Protein AF-V9L1T1-F1 (afdb_monomer_lite)

Organism: Callorhinchus milii (NCBI:txid7868)

Foldseek 3Di:
DDDDDDDDDDDDDDDDDDDDDDDDDDDDDDDDDDDDDDPDDDDDDDDDDDDDDDDDDDPDDPCPVPPLAVPLPLVNDDPFLCRLVLNVLLVCLLVLNDFDPVCPLVCNLCVLVVCCVVVVVLCQVQAQLDPPDDRSSNLLSVLRVLQSVLSVVSSPDDHSVVSNVSSVVQVVPVVSVSSPLSNLLVLLLVLLQVQLVCVVVVHDHDPLSCVQLVDPQRVDSSSCRPRPSSCRRNPHHADPSRSVSSCVSRVNDDDDDDDDDDDD

pLDDT: mean 74.03, std 27.17, range [26.03, 98.62]

InterPro domains:
  IPR023235 FAM105 [PF16218] (63-257)
  IPR023235 FAM105 [PR02055] (80-102)
  IPR023235 FAM105 [PR02055] (147-167)
  IPR023235 FAM105 [PR02055] (170-189)
  IPR023235 FAM105 [PR02055] (205-221)
  IPR023235 FAM105 [PR02055] (227-248)
  IPR023235 FAM105 [PTHR33662] (62-255)

Radius of gyration: 30.55 Å; chains: 1; bounding box: 117×57×88 Å

Secondary structure (DSSP, 8-state):
-------------------------------------------------------------STTS--TTTTTSTTTS--STTHHHHHHHHHHHHTTPPP-TTS-GGGGGGHHHHHHHTT-GGGGG---SS---S-HHHHHHHHHHHHHHHHHHHHT---HHHHHHHHHHHTT-HHHHHHHHHHHHHHHHHHHHHHHHHHHTT----HHHHHHHHSTTTSSHHHHIIIIITTBTTTB---HHHHHHHHHHHT-PPPS---PPPP-

Sequence (264 aa):
MSEGDQGDLRWRDTDNTKQHGSDEEDLYRSVDDIKQSQLMLSFAPKCDLILHNESKEETDKVEAVSTEWSILNSENMKKDNYFQLRKVTCEALIRGKSLPSWIVTEEMSQIPRRLSQEGYAWINQWCFEHKIGGNPVQKLQSCLETLEKKWLAICCIHSETERAEACGNLLKDETTEQRMYEAVKFLMLYKAIHLYNDMENGRKVPEFCKHLFARNTSFSPYHLMVNHLNWIGYSSGLEETEMELLRHTLETTISGYFVDCPDH

Structure (mmCIF, N/CA/C/O backbone):
data_AF-V9L1T1-F1
#
_entry.id   AF-V9L1T1-F1
#
loop_
_atom_site.group_PDB
_atom_site.id
_atom_site.type_symbol
_atom_site.label_atom_id
_atom_site.label_alt_id
_atom_site.label_comp_id
_atom_site.label_asym_id
_atom_site.label_entity_id
_atom_site.label_seq_id
_atom_site.pdbx_PDB_ins_code
_atom_site.Cartn_x
_atom_site.Cartn_y
_atom_site.Cartn_z
_atom_site.occupancy
_atom_site.B_iso_or_equiv
_atom_site.auth_seq_id
_atom_site.auth_comp_id
_atom_site.auth_asym_id
_atom_site.auth_atom_id
_atom_site.pdbx_PDB_model_num
ATOM 1 N N . MET A 1 1 ? 63.889 -16.646 25.679 1.00 38.53 1 MET A N 1
ATOM 2 C CA . MET A 1 1 ? 63.265 -16.439 27.005 1.00 38.53 1 MET A CA 1
ATOM 3 C C . MET A 1 1 ? 61.765 -16.622 26.832 1.00 38.53 1 MET A C 1
ATOM 5 O O . MET A 1 1 ? 61.307 -16.530 25.698 1.00 38.53 1 MET A O 1
ATOM 9 N N . SER A 1 2 ? 61.060 -16.965 27.906 1.00 37.59 2 SER A N 1
ATOM 10 C CA . SER A 1 2 ? 59.597 -17.146 27.962 1.00 37.59 2 SER A CA 1
ATOM 11 C C . SER A 1 2 ? 58.869 -15.789 27.757 1.00 37.59 2 SER A C 1
ATOM 13 O O . SER A 1 2 ? 59.554 -14.781 27.594 1.00 37.59 2 SER A O 1
ATOM 15 N N . GLU A 1 3 ? 57.541 -15.638 27.694 1.00 40.03 3 GLU A N 1
ATOM 16 C CA . GLU A 1 3 ? 56.364 -16.447 28.094 1.00 40.03 3 GLU A CA 1
ATOM 17 C C . GLU A 1 3 ? 55.261 -16.297 27.002 1.00 40.03 3 GLU A C 1
ATOM 19 O O . GLU A 1 3 ? 55.421 -15.495 26.086 1.00 40.03 3 GLU A O 1
ATOM 24 N N . GLY A 1 4 ? 54.143 -17.031 26.952 1.00 36.44 4 GLY A N 1
ATOM 25 C CA . GLY A 1 4 ? 53.615 -18.042 27.872 1.00 36.44 4 GLY A CA 1
ATOM 26 C C . GLY A 1 4 ? 52.344 -17.570 28.590 1.00 36.44 4 GLY A C 1
ATOM 27 O O . GLY A 1 4 ? 52.439 -17.119 29.721 1.00 36.44 4 GLY A O 1
ATOM 28 N N . ASP A 1 5 ? 51.173 -17.708 27.960 1.00 41.50 5 ASP A N 1
ATOM 29 C CA . ASP A 1 5 ? 49.868 -17.503 28.612 1.00 41.50 5 ASP A CA 1
ATOM 30 C C . ASP A 1 5 ? 48.863 -18.572 28.139 1.00 41.50 5 ASP A C 1
ATOM 32 O O . ASP A 1 5 ? 48.960 -19.066 27.008 1.00 41.50 5 ASP A O 1
ATOM 36 N N . GLN A 1 6 ? 47.963 -19.010 29.023 1.00 38.91 6 GLN A N 1
ATOM 37 C CA . GLN A 1 6 ? 47.176 -20.236 28.856 1.00 38.91 6 GLN A CA 1
ATOM 38 C C . GLN A 1 6 ? 45.825 -20.148 29.588 1.00 38.91 6 GLN A C 1
ATOM 40 O O . GLN A 1 6 ? 45.732 -19.611 30.685 1.00 38.91 6 GLN A O 1
ATOM 45 N N . GLY A 1 7 ? 44.765 -20.658 28.951 1.00 35.88 7 GLY A N 1
ATOM 46 C CA . GLY A 1 7 ? 43.381 -20.311 29.296 1.00 35.88 7 GLY A CA 1
ATOM 47 C C . GLY A 1 7 ? 42.872 -20.778 30.666 1.00 35.88 7 GLY A C 1
ATOM 48 O O . GLY A 1 7 ? 43.247 -21.840 31.164 1.00 35.88 7 GLY A O 1
ATOM 49 N N . ASP A 1 8 ? 41.930 -20.005 31.208 1.00 33.88 8 ASP A N 1
ATOM 50 C CA . ASP A 1 8 ? 41.237 -20.255 32.473 1.00 33.88 8 ASP A CA 1
ATOM 51 C C . ASP A 1 8 ? 39.724 -20.440 32.262 1.00 33.88 8 ASP A C 1
ATOM 53 O O . ASP A 1 8 ? 39.083 -19.656 31.560 1.00 33.88 8 ASP A O 1
ATOM 57 N N . LEU A 1 9 ? 39.170 -21.499 32.860 1.00 36.34 9 LEU A N 1
ATOM 58 C CA . LEU A 1 9 ? 38.094 -21.443 33.865 1.00 36.34 9 LEU A CA 1
ATOM 59 C C . LEU A 1 9 ? 37.569 -22.859 34.141 1.00 36.34 9 LEU A C 1
ATOM 61 O O . LEU A 1 9 ? 37.174 -23.598 33.238 1.00 36.34 9 LEU A O 1
ATOM 65 N N . ARG A 1 10 ? 37.571 -23.252 35.420 1.00 31.89 10 ARG A N 1
ATOM 66 C CA . ARG A 1 10 ? 37.228 -24.606 35.881 1.00 31.89 10 ARG A CA 1
ATOM 67 C C . ARG A 1 10 ? 36.167 -24.580 36.983 1.00 31.89 10 ARG A C 1
ATOM 69 O O . ARG A 1 10 ? 36.219 -23.756 37.889 1.00 31.89 10 ARG A O 1
ATOM 76 N N . TRP A 1 11 ? 35.258 -25.552 36.899 1.00 33.66 11 TRP A N 1
ATOM 77 C CA . TRP A 1 11 ? 34.176 -25.892 37.831 1.00 33.66 11 TRP A CA 1
ATOM 78 C C . TRP A 1 11 ? 34.471 -25.728 39.329 1.00 33.66 11 TRP A C 1
ATOM 80 O O . TRP A 1 11 ? 35.571 -26.043 39.796 1.00 33.66 11 TRP A O 1
ATOM 90 N N . ARG A 1 12 ? 33.422 -25.392 40.097 1.00 34.06 12 ARG A N 1
ATOM 91 C CA . ARG A 1 12 ? 33.343 -25.662 41.539 1.00 34.06 12 ARG A CA 1
ATOM 92 C C . ARG A 1 12 ? 31.895 -25.829 42.017 1.00 34.06 12 ARG A C 1
ATOM 94 O O . ARG A 1 12 ? 31.153 -24.854 42.064 1.00 34.06 12 ARG A O 1
ATOM 101 N N . ASP A 1 13 ? 31.558 -27.037 42.451 1.00 37.97 13 ASP A N 1
ATOM 102 C CA . ASP A 1 13 ? 30.365 -27.350 43.249 1.00 37.97 13 ASP A CA 1
ATOM 103 C C . ASP A 1 13 ? 30.660 -27.221 44.757 1.00 37.97 13 ASP A C 1
ATOM 105 O O . ASP A 1 13 ? 31.809 -27.395 45.173 1.00 37.97 13 ASP A O 1
ATOM 109 N N . THR A 1 14 ? 29.629 -27.003 45.586 1.00 38.72 14 THR A N 1
ATOM 110 C CA . THR A 1 14 ? 29.663 -27.264 47.044 1.00 38.72 14 THR A CA 1
ATOM 111 C C . THR A 1 14 ? 28.267 -27.570 47.604 1.00 38.72 14 THR A C 1
ATOM 113 O O . THR A 1 14 ? 27.388 -26.713 47.545 1.00 38.72 14 THR A O 1
ATOM 116 N N . ASP A 1 15 ? 28.103 -28.745 48.219 1.00 34.84 15 ASP A N 1
ATOM 117 C CA . ASP A 1 15 ? 26.919 -29.181 48.985 1.00 34.84 15 ASP A CA 1
ATOM 118 C C . ASP A 1 15 ? 26.982 -28.780 50.476 1.00 34.84 15 ASP A C 1
ATOM 120 O O . ASP A 1 15 ? 28.065 -28.818 51.066 1.00 34.84 15 ASP A O 1
ATOM 124 N N . ASN A 1 16 ? 25.822 -28.491 51.102 1.00 33.53 16 ASN A N 1
ATOM 125 C CA . ASN A 1 16 ? 25.471 -28.776 52.520 1.00 33.53 16 ASN A CA 1
ATOM 126 C C . ASN A 1 16 ? 24.119 -28.126 52.940 1.00 33.53 16 ASN A C 1
ATOM 128 O O . ASN A 1 16 ? 23.787 -27.073 52.411 1.00 33.53 16 ASN A O 1
ATOM 132 N N . THR A 1 17 ? 23.355 -28.540 53.976 1.00 34.97 17 THR A N 1
ATOM 133 C CA . THR A 1 17 ? 23.050 -29.864 54.595 1.00 34.97 17 THR A CA 1
ATOM 134 C C . THR A 1 17 ? 22.033 -29.690 55.761 1.00 34.97 17 THR A C 1
ATOM 136 O O . THR A 1 17 ? 22.397 -29.081 56.761 1.00 34.97 17 THR A O 1
ATOM 139 N N . LYS A 1 18 ? 20.834 -30.322 55.682 1.00 36.31 18 LYS A N 1
ATOM 140 C CA . LYS A 1 18 ? 19.891 -30.713 56.795 1.00 36.31 18 LYS A CA 1
ATOM 141 C C . LYS A 1 18 ? 19.351 -29.558 57.705 1.00 36.31 18 LYS A C 1
ATOM 143 O O . LYS A 1 18 ? 19.756 -28.426 57.505 1.00 36.31 18 LYS A O 1
ATOM 148 N N . GLN A 1 19 ? 18.405 -29.658 58.669 1.00 35.28 19 GLN A N 1
ATOM 149 C CA . GLN A 1 19 ? 17.583 -30.672 59.413 1.00 35.28 19 GLN A CA 1
ATOM 150 C C . GLN A 1 19 ? 16.421 -29.872 60.131 1.00 35.28 19 GLN A C 1
ATOM 152 O O . GLN A 1 19 ? 16.606 -28.670 60.282 1.00 35.28 19 GLN A O 1
ATOM 157 N N . HIS A 1 20 ? 15.289 -30.342 60.708 1.00 30.98 20 HIS A N 1
ATOM 158 C CA . HIS A 1 20 ? 14.409 -31.540 60.632 1.00 30.98 20 HIS A CA 1
ATOM 159 C C . HIS A 1 20 ? 13.247 -31.440 61.685 1.00 30.98 20 HIS A C 1
ATOM 161 O O . HIS A 1 20 ? 13.539 -31.096 62.826 1.00 30.98 20 HIS A O 1
ATOM 167 N N . GLY A 1 21 ? 11.996 -31.826 61.348 1.00 28.41 21 GLY A N 1
ATOM 168 C CA . GLY A 1 21 ? 10.834 -32.004 62.275 1.00 28.41 21 GLY A CA 1
ATOM 169 C C . GLY A 1 21 ? 10.011 -30.736 62.620 1.00 28.41 21 GLY A C 1
ATOM 170 O O . GLY A 1 21 ? 10.491 -29.638 62.357 1.00 28.41 21 GLY A O 1
ATOM 171 N N . SER A 1 22 ? 8.792 -30.793 63.198 1.00 29.55 22 SER A N 1
ATOM 172 C CA . SER A 1 22 ? 7.796 -31.894 63.344 1.00 29.55 22 SER A CA 1
ATOM 173 C C . SER A 1 22 ? 6.449 -31.408 63.957 1.00 29.55 22 SER A C 1
ATOM 175 O O . SER A 1 22 ? 6.491 -30.784 65.011 1.00 29.55 22 SER A O 1
ATOM 177 N N . ASP A 1 23 ? 5.321 -31.806 63.348 1.00 33.53 23 ASP A N 1
ATOM 178 C CA . ASP A 1 23 ? 3.977 -32.125 63.914 1.00 33.53 23 ASP A CA 1
ATOM 179 C C . ASP A 1 23 ? 3.121 -31.091 64.721 1.00 33.53 23 ASP A C 1
ATOM 181 O O . ASP A 1 23 ? 3.523 -29.951 64.932 1.00 33.53 23 ASP A O 1
ATOM 185 N N . GLU A 1 24 ? 1.902 -31.539 65.102 1.00 37.72 24 GLU A N 1
ATOM 186 C CA . GLU A 1 24 ? 0.700 -30.843 65.659 1.00 37.72 24 GLU A CA 1
ATOM 187 C C . GLU A 1 24 ? -0.053 -29.931 64.643 1.00 37.72 24 GLU A C 1
ATOM 189 O O . GLU A 1 24 ? 0.547 -29.098 63.970 1.00 37.72 24 GLU A O 1
ATOM 194 N N . GLU A 1 25 ? -1.335 -30.137 64.277 1.00 34.44 25 GLU A N 1
ATOM 195 C CA . GLU A 1 25 ? -2.611 -30.270 65.040 1.00 34.44 25 GLU A CA 1
ATOM 196 C C . GLU A 1 25 ? -3.018 -28.955 65.755 1.00 34.44 25 GLU A C 1
ATOM 198 O O . GLU A 1 25 ? -2.175 -28.276 66.324 1.00 34.44 25 GLU A O 1
ATOM 203 N N . ASP A 1 26 ? -4.266 -28.458 65.738 1.00 34.22 26 ASP A N 1
ATOM 204 C CA . ASP A 1 26 ? -5.584 -28.978 65.303 1.00 34.22 26 ASP A CA 1
ATOM 205 C C . ASP A 1 26 ? -6.498 -27.800 64.829 1.00 34.22 26 ASP A C 1
ATOM 207 O O . ASP A 1 26 ? -6.101 -26.634 64.891 1.00 34.22 26 ASP A O 1
ATOM 211 N N . LEU A 1 27 ? -7.749 -28.098 64.439 1.00 34.59 27 LEU A N 1
ATOM 212 C CA . LEU A 1 27 ? -8.994 -27.447 64.907 1.00 34.59 27 LEU A CA 1
ATOM 213 C C . LEU A 1 27 ? -10.019 -26.990 63.830 1.00 34.59 27 LEU A C 1
ATOM 215 O O . LEU A 1 27 ? -9.786 -26.114 63.003 1.00 34.59 27 LEU A O 1
ATOM 219 N N . TYR A 1 28 ? -11.243 -27.502 64.022 1.00 40.12 28 TYR A N 1
ATOM 220 C CA . TYR A 1 28 ? -12.561 -27.154 63.457 1.00 40.12 28 TYR A CA 1
ATOM 221 C C . TYR A 1 28 ? -13.034 -27.692 62.084 1.00 40.12 28 TYR A C 1
ATOM 223 O O . TYR A 1 28 ? -12.438 -27.542 61.024 1.00 40.12 28 TYR A O 1
ATOM 231 N N . ARG A 1 29 ? -14.228 -28.301 62.171 1.00 34.03 29 ARG A N 1
ATOM 232 C CA . ARG A 1 29 ? -15.146 -28.769 61.112 1.00 34.03 29 ARG A CA 1
ATOM 233 C C . ARG A 1 29 ? -16.092 -27.588 60.725 1.00 34.03 29 ARG A C 1
ATOM 235 O O . ARG A 1 29 ? -15.980 -26.536 61.340 1.00 34.03 29 ARG A O 1
ATOM 242 N N . SER A 1 30 ? -17.063 -27.637 59.802 1.00 32.31 30 SER A N 1
ATOM 243 C CA . SER A 1 30 ? -17.853 -28.750 59.240 1.00 32.31 30 SER A CA 1
ATOM 244 C C . SER A 1 30 ? -18.727 -28.317 58.034 1.00 32.31 30 SER A C 1
ATOM 246 O O . SER A 1 30 ? -19.187 -27.185 58.036 1.00 32.31 30 SER A O 1
ATOM 248 N N . VAL A 1 31 ? -19.013 -29.258 57.118 1.00 29.88 31 VAL A N 1
ATOM 249 C CA . VAL A 1 31 ? -20.164 -29.417 56.171 1.00 29.88 31 VAL A CA 1
ATOM 250 C C . VAL A 1 31 ? -21.014 -28.248 55.602 1.00 29.88 31 VAL A C 1
ATOM 252 O O . VAL A 1 31 ? -21.504 -27.386 56.317 1.00 29.88 31 VAL A O 1
ATOM 255 N N . ASP A 1 32 ? -21.365 -28.477 54.324 1.00 30.48 32 ASP A N 1
ATOM 256 C CA . ASP A 1 32 ? -22.642 -28.236 53.613 1.00 30.48 32 ASP A CA 1
ATOM 257 C C . ASP A 1 32 ? -23.039 -26.868 53.010 1.00 30.48 32 ASP A C 1
ATOM 259 O O . ASP A 1 32 ? -22.990 -25.819 53.639 1.00 30.48 32 ASP A O 1
ATOM 263 N N . ASP A 1 33 ? -23.546 -26.996 51.766 1.00 30.28 33 ASP A N 1
ATOM 264 C CA . ASP A 1 33 ? -24.225 -26.034 50.874 1.00 30.28 33 ASP A CA 1
ATOM 265 C C . ASP A 1 33 ? -23.440 -24.743 50.502 1.00 30.28 33 ASP A C 1
ATOM 267 O O . ASP A 1 33 ? -22.628 -24.215 51.246 1.00 30.28 33 ASP A O 1
ATOM 271 N N . ILE A 1 34 ? -23.531 -24.212 49.276 1.00 34.97 34 ILE A N 1
ATOM 272 C CA . ILE A 1 34 ? -24.725 -24.022 48.435 1.00 34.97 34 ILE A CA 1
ATOM 273 C C . ILE A 1 34 ? -24.707 -24.825 47.123 1.00 34.97 34 ILE A C 1
ATOM 275 O O . ILE A 1 34 ? -23.788 -24.726 46.311 1.00 34.97 34 ILE A O 1
ATOM 279 N N . LYS A 1 35 ? -25.820 -25.520 46.854 1.00 29.53 35 LYS A N 1
ATOM 280 C CA . LYS A 1 35 ? -26.255 -25.921 45.504 1.00 29.53 35 LYS A CA 1
ATOM 281 C C . LYS A 1 35 ? -27.164 -24.828 44.923 1.00 29.53 35 LYS A C 1
ATOM 283 O O . LYS A 1 35 ? -28.179 -24.557 45.552 1.00 29.53 35 LYS A O 1
ATOM 288 N N . GLN A 1 36 ? -26.847 -24.272 43.746 1.00 31.52 36 GLN A N 1
ATOM 289 C CA . GLN A 1 36 ? -27.726 -23.567 42.772 1.00 31.52 36 GLN A CA 1
ATOM 290 C C . GLN A 1 36 ? -26.818 -22.862 41.729 1.00 31.52 36 GLN A C 1
ATOM 292 O O . GLN A 1 36 ? -25.821 -22.271 42.122 1.00 31.52 36 GLN A O 1
ATOM 297 N N . SER A 1 37 ? -27.042 -22.878 40.408 1.00 33.31 37 SER A N 1
ATOM 298 C CA . SER A 1 37 ? -28.030 -23.612 39.600 1.00 33.31 37 SER A CA 1
ATOM 299 C C . SER A 1 37 ? -27.508 -23.938 38.192 1.00 33.31 37 SER A C 1
ATOM 301 O O . SER A 1 37 ? -26.960 -23.083 37.511 1.00 33.31 37 SER A O 1
ATOM 303 N N . GLN A 1 38 ? -27.787 -25.167 37.749 1.00 33.19 38 GLN A N 1
ATOM 304 C CA . GLN A 1 38 ? -28.121 -25.557 36.367 1.00 33.19 38 GLN A CA 1
ATOM 305 C C . GLN A 1 38 ? -27.288 -24.983 35.202 1.00 33.19 38 GLN A C 1
ATOM 307 O O . GLN A 1 38 ? -27.711 -24.088 34.473 1.00 33.19 38 GLN A O 1
ATOM 312 N N . LEU A 1 39 ? -26.222 -25.713 34.864 1.00 31.55 39 LEU A N 1
ATOM 313 C CA . LEU A 1 39 ? -25.947 -26.025 33.458 1.00 31.55 39 LEU A CA 1
ATOM 314 C C . LEU A 1 39 ? -27.124 -26.862 32.909 1.00 31.55 39 LEU A C 1
ATOM 316 O O . LEU A 1 39 ? -27.205 -28.040 33.236 1.00 31.55 39 LEU A O 1
ATOM 320 N N . MET A 1 40 ? -28.030 -26.285 32.112 1.00 26.03 40 MET A N 1
ATOM 321 C CA . MET A 1 40 ? -28.934 -27.012 31.197 1.00 26.03 40 MET A CA 1
ATOM 322 C C . MET A 1 40 ? -29.511 -26.053 30.144 1.00 26.03 40 MET A C 1
ATOM 324 O O . MET A 1 40 ? -30.409 -25.277 30.454 1.00 26.03 40 MET A O 1
ATOM 328 N N . LEU A 1 41 ? -29.071 -26.164 28.888 1.00 27.48 41 LEU A N 1
ATOM 329 C CA . LEU A 1 41 ? -29.846 -25.708 27.727 1.00 27.48 41 LEU A CA 1
ATOM 330 C C . LEU A 1 41 ? -29.590 -26.640 26.535 1.00 27.48 41 LEU A C 1
ATOM 332 O O . LEU A 1 41 ? -28.700 -26.440 25.713 1.00 27.48 41 LEU A O 1
ATOM 336 N N . SER A 1 42 ? -30.393 -27.696 26.477 1.00 27.08 42 SER A N 1
ATOM 337 C CA . SER A 1 42 ? -30.575 -28.553 25.311 1.00 27.08 42 SER A CA 1
ATOM 338 C C . SER A 1 42 ? -32.070 -28.631 24.991 1.00 27.08 42 SER A C 1
ATOM 340 O O . SER A 1 42 ? -32.902 -28.382 25.862 1.00 27.08 42 SER A O 1
ATOM 342 N N . PHE A 1 43 ? -32.388 -29.000 23.747 1.00 27.44 43 PHE A N 1
ATOM 343 C CA . PHE A 1 43 ? -33.735 -29.075 23.160 1.00 27.44 43 PHE A CA 1
ATOM 344 C C . PHE A 1 43 ? -34.441 -27.733 22.893 1.00 27.44 43 PHE A C 1
ATOM 346 O O . PHE A 1 43 ? -34.694 -26.927 23.781 1.00 27.44 43 PHE A O 1
ATOM 353 N N . ALA A 1 44 ? -34.856 -27.565 21.637 1.00 28.11 44 ALA A N 1
ATOM 354 C CA . ALA A 1 44 ? -35.929 -26.665 21.225 1.00 28.11 44 ALA A CA 1
ATOM 355 C C . ALA A 1 44 ? -37.153 -27.506 20.823 1.00 28.11 44 ALA A C 1
ATOM 357 O O . ALA A 1 44 ? -36.991 -28.648 20.378 1.00 28.11 44 ALA A O 1
ATOM 358 N N . PRO A 1 45 ? -38.367 -26.946 20.915 1.00 31.89 45 PRO A N 1
ATOM 359 C CA . PRO A 1 45 ? -39.262 -27.035 19.760 1.00 31.89 45 PRO A CA 1
ATOM 360 C C . PRO A 1 45 ? -40.021 -25.726 19.460 1.00 31.89 45 PRO A C 1
ATOM 362 O O . PRO A 1 45 ? -40.024 -24.779 20.241 1.00 31.89 45 PRO A O 1
ATOM 365 N N . LYS A 1 46 ? -40.669 -25.691 18.289 1.00 31.83 46 LYS A N 1
ATOM 366 C CA . LYS A 1 46 ? -41.510 -24.584 17.799 1.00 31.83 46 LYS A CA 1
ATOM 367 C C . LYS A 1 46 ? -42.871 -24.519 18.504 1.00 31.83 46 LYS A C 1
ATOM 369 O O . LYS A 1 46 ? -43.409 -25.567 18.845 1.00 31.83 46 LYS A O 1
ATOM 374 N N . CYS A 1 47 ? -43.480 -23.330 18.513 1.00 26.41 47 CYS A N 1
ATOM 375 C CA . CYS A 1 47 ? -44.917 -23.131 18.270 1.00 26.41 47 CYS A CA 1
ATOM 376 C C . CYS A 1 47 ? -45.179 -21.691 17.789 1.00 26.41 47 CYS A C 1
ATOM 378 O O . CYS A 1 47 ? -44.563 -20.756 18.295 1.00 26.41 47 CYS A O 1
ATOM 380 N N . ASP A 1 48 ? -46.100 -21.522 16.840 1.00 36.16 48 ASP A N 1
ATOM 381 C CA . ASP A 1 48 ? -46.581 -20.222 16.352 1.00 36.16 48 ASP A CA 1
ATOM 382 C C . ASP A 1 48 ? -47.831 -19.772 17.127 1.00 36.16 48 ASP A C 1
ATOM 384 O O . ASP A 1 48 ? -48.651 -20.615 17.490 1.00 36.16 48 ASP A O 1
ATOM 388 N N . LEU A 1 49 ? -48.032 -18.457 17.304 1.00 30.91 49 LEU A N 1
ATOM 389 C CA . LEU A 1 49 ? -49.361 -17.833 17.446 1.00 30.91 49 LEU A CA 1
ATOM 390 C C . LEU A 1 49 ? -49.272 -16.298 17.360 1.00 30.91 49 LEU A C 1
ATOM 392 O O . LEU A 1 49 ? -48.418 -15.681 17.990 1.00 30.91 49 LEU A O 1
ATOM 396 N N . ILE A 1 50 ? -50.177 -15.682 16.593 1.00 40.00 50 ILE A N 1
ATOM 397 C CA . ILE A 1 50 ? -50.296 -14.222 16.441 1.00 40.00 50 ILE A CA 1
ATOM 398 C C . ILE A 1 50 ? -51.465 -13.724 17.292 1.00 40.00 50 ILE A C 1
ATOM 400 O O . ILE A 1 50 ? -52.578 -14.227 17.146 1.00 40.00 50 ILE A O 1
ATOM 404 N N . LEU A 1 51 ? -51.247 -12.672 18.084 1.00 31.89 51 LEU A N 1
ATOM 405 C CA . LEU A 1 51 ? -52.308 -11.785 18.568 1.00 31.89 51 LEU A CA 1
ATOM 406 C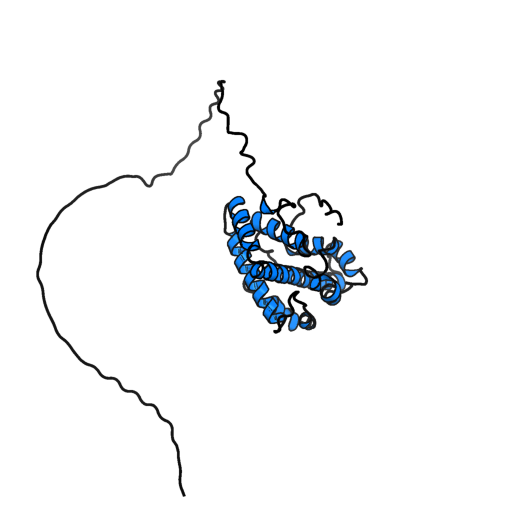 C . LEU A 1 51 ? -51.832 -10.329 18.507 1.00 31.89 51 LEU A C 1
ATOM 408 O O . LEU A 1 51 ? -50.856 -9.962 19.156 1.00 31.89 51 LEU A O 1
ATOM 412 N N . HIS A 1 52 ? -52.548 -9.498 17.750 1.00 34.44 52 HIS A N 1
ATOM 413 C CA . HIS A 1 52 ? -52.464 -8.044 17.883 1.00 34.44 52 HIS A CA 1
ATOM 414 C C . HIS A 1 52 ? -53.286 -7.590 19.093 1.00 34.44 52 HIS A C 1
ATOM 416 O O . HIS A 1 52 ? -54.380 -8.102 19.325 1.00 34.44 52 HIS A O 1
ATOM 422 N N . ASN A 1 53 ? -52.806 -6.563 19.790 1.00 30.92 53 ASN A N 1
ATOM 423 C CA . ASN A 1 53 ? -53.652 -5.602 20.491 1.00 30.92 53 ASN A CA 1
ATOM 424 C C . ASN A 1 53 ? -52.914 -4.263 20.563 1.00 30.92 53 ASN A C 1
ATOM 426 O O . ASN A 1 53 ? -51.716 -4.220 20.836 1.00 30.92 53 ASN A O 1
ATOM 430 N N . GLU A 1 54 ? -53.627 -3.175 20.300 1.00 32.59 54 GLU A N 1
ATOM 431 C CA . GLU A 1 54 ? -53.089 -1.820 20.388 1.00 32.59 54 GLU A CA 1
ATOM 432 C C . GLU A 1 54 ? -53.210 -1.300 21.826 1.00 32.59 54 GLU A C 1
ATOM 434 O O . GLU A 1 54 ? -54.249 -1.479 22.462 1.00 32.59 54 GLU A O 1
ATOM 439 N N . SER A 1 55 ? -52.207 -0.574 22.326 1.00 32.34 55 SER A N 1
ATOM 440 C CA . SER A 1 55 ? -52.368 0.863 22.622 1.00 32.34 55 SER A CA 1
ATOM 441 C C . SER A 1 55 ? -51.198 1.471 23.414 1.00 32.34 55 SER A C 1
ATOM 443 O O . SER A 1 55 ? -50.641 0.849 24.310 1.00 32.34 55 SER A O 1
ATOM 445 N N . LYS A 1 56 ? -50.937 2.748 23.098 1.00 29.80 56 LYS A N 1
ATOM 446 C CA . LYS A 1 56 ? -50.264 3.789 23.899 1.00 29.80 56 LYS A CA 1
ATOM 447 C C . LYS A 1 56 ? -48.773 3.669 24.260 1.00 29.80 56 LYS A C 1
ATOM 449 O O . LYS A 1 56 ? -48.368 2.906 25.121 1.00 29.80 56 LYS A O 1
ATOM 454 N N . GLU A 1 57 ? -48.041 4.642 23.712 1.00 38.00 57 GLU A N 1
ATOM 455 C CA . GLU A 1 57 ? -47.177 5.559 24.476 1.00 38.00 57 GLU A CA 1
ATOM 456 C C . GLU A 1 57 ? -46.079 4.921 25.344 1.00 38.00 57 GLU A C 1
ATOM 458 O O . GLU A 1 57 ? -46.044 5.096 26.558 1.00 38.00 57 GLU A O 1
ATOM 463 N N . GLU A 1 58 ? -45.090 4.321 24.681 1.00 32.06 58 GLU A N 1
ATOM 464 C CA . GLU A 1 58 ? -43.702 4.432 25.136 1.00 32.06 58 GLU A CA 1
ATOM 465 C C . GLU A 1 58 ? -42.902 5.129 24.023 1.00 32.06 58 GLU A C 1
ATOM 467 O O . GLU A 1 58 ? -42.735 4.597 22.922 1.00 32.06 58 GLU A O 1
ATOM 472 N N . THR A 1 59 ? -42.476 6.370 24.280 1.00 42.72 59 THR A N 1
ATOM 473 C CA . THR A 1 59 ? -41.408 7.022 23.508 1.00 42.72 59 THR A CA 1
ATOM 474 C C . THR A 1 59 ? -40.095 6.245 23.693 1.00 42.72 59 THR A C 1
ATOM 476 O O . THR A 1 59 ? -40.016 5.352 24.526 1.00 42.72 59 THR A O 1
ATOM 479 N N . ASP A 1 60 ? -39.056 6.571 22.922 1.00 35.91 60 ASP A N 1
ATOM 480 C CA . ASP A 1 60 ? -37.710 5.984 23.071 1.00 35.91 60 ASP A CA 1
ATOM 481 C C . ASP A 1 60 ? -37.553 4.546 22.513 1.00 35.91 60 ASP A C 1
ATOM 483 O O . ASP A 1 60 ? -37.102 3.624 23.193 1.00 35.91 60 ASP A O 1
ATOM 487 N N . LYS A 1 61 ? -37.883 4.355 21.221 1.00 36.84 61 LYS A N 1
ATOM 488 C CA . LYS A 1 61 ? -37.506 3.152 20.428 1.00 36.84 61 LYS A CA 1
ATOM 489 C C . LYS A 1 61 ? -37.285 3.370 18.917 1.00 36.84 61 LYS A C 1
ATOM 491 O O . LYS A 1 61 ? -37.369 2.426 18.137 1.00 36.84 61 LYS A O 1
ATOM 496 N N . VAL A 1 62 ? -36.964 4.597 18.491 1.00 36.84 62 VAL A N 1
ATOM 497 C CA . VAL A 1 62 ? -36.570 4.900 17.089 1.00 36.84 62 VAL A CA 1
ATOM 498 C C . VAL A 1 62 ? -35.112 5.379 16.974 1.00 36.84 62 VAL A C 1
ATOM 500 O O . VAL A 1 62 ? -34.525 5.320 15.897 1.00 36.84 62 VAL A O 1
ATOM 503 N N . GLU A 1 63 ? -34.457 5.717 18.089 1.00 38.00 63 GLU A N 1
ATOM 504 C CA . GLU A 1 63 ? -33.017 6.034 18.161 1.00 38.00 63 GLU A CA 1
ATOM 505 C C . GLU A 1 63 ? -32.137 4.758 18.154 1.00 38.00 63 GLU A C 1
ATOM 507 O O . GLU A 1 63 ? -31.166 4.618 18.889 1.00 38.00 63 GLU A O 1
ATOM 512 N N . ALA A 1 64 ? -32.519 3.784 17.321 1.00 37.78 64 ALA A N 1
ATOM 513 C CA . ALA A 1 64 ? -31.879 2.473 17.187 1.00 37.78 64 ALA A CA 1
ATOM 514 C C . ALA A 1 64 ? -31.267 2.229 15.794 1.00 37.78 64 ALA A C 1
ATOM 516 O O . ALA A 1 64 ? -30.680 1.173 15.563 1.00 37.78 64 ALA A O 1
ATOM 517 N N . VAL A 1 65 ? -31.302 3.221 14.890 1.00 37.72 65 VAL A N 1
ATOM 518 C CA . VAL A 1 65 ? -30.343 3.309 13.768 1.00 37.72 65 VAL A CA 1
ATOM 519 C C . VAL A 1 65 ? -29.011 3.802 14.346 1.00 37.72 65 VAL A C 1
ATOM 521 O O . VAL A 1 65 ? -28.589 4.942 14.158 1.00 37.72 65 VAL A O 1
ATOM 524 N N . SER A 1 66 ? -28.408 2.952 15.175 1.00 42.44 66 SER A N 1
ATOM 525 C CA . SER A 1 66 ? -27.262 3.304 16.003 1.00 42.44 66 SER A CA 1
ATOM 526 C C . SER A 1 66 ? -25.996 3.394 15.168 1.00 42.44 66 SER A C 1
ATOM 528 O O . SER A 1 66 ? -25.467 2.373 14.745 1.00 42.44 66 SER A O 1
ATOM 530 N N . THR A 1 67 ? -25.472 4.616 15.036 1.00 46.56 67 THR A N 1
ATOM 531 C CA . THR A 1 67 ? -24.024 4.916 15.047 1.00 46.56 67 THR A CA 1
ATOM 532 C C . THR A 1 67 ? -23.150 4.186 14.010 1.00 46.56 67 THR A C 1
ATOM 534 O O . THR A 1 67 ? -21.925 4.212 14.118 1.00 46.56 67 THR A O 1
ATOM 537 N N . GLU A 1 68 ? -23.760 3.565 12.997 1.00 47.84 68 GLU A N 1
ATOM 538 C CA . GLU A 1 68 ? -23.206 2.391 12.303 1.00 47.84 68 GLU A CA 1
ATOM 539 C C . GLU A 1 68 ? -21.890 2.675 11.573 1.00 47.84 68 GLU A C 1
ATOM 541 O O . GLU A 1 68 ? -21.088 1.764 11.379 1.00 47.84 68 GLU A O 1
ATOM 546 N N . TRP A 1 69 ? -21.605 3.949 11.256 1.00 56.75 69 TRP A N 1
ATOM 547 C CA . TRP A 1 69 ? -20.267 4.327 10.814 1.00 56.75 69 TRP A CA 1
ATOM 548 C C . TRP A 1 69 ? -19.741 5.722 11.189 1.00 56.75 69 TRP A C 1
ATOM 550 O O . TRP A 1 69 ? -19.118 6.409 10.377 1.00 56.75 69 TRP A O 1
ATOM 560 N N . SER A 1 70 ? -19.864 6.114 12.460 1.00 57.72 70 SER A N 1
ATOM 561 C CA . SER A 1 70 ? -19.335 7.394 12.983 1.00 57.72 70 SER A CA 1
ATOM 562 C C . SER A 1 70 ? -17.866 7.712 12.621 1.00 57.72 70 SER A C 1
ATOM 564 O O . SER A 1 70 ? -17.503 8.885 12.541 1.00 57.72 70 SER A O 1
ATOM 566 N N . ILE A 1 71 ? -17.033 6.697 12.358 1.00 60.88 71 ILE A N 1
ATOM 567 C CA . ILE A 1 71 ? -15.597 6.816 12.026 1.00 60.88 71 ILE A CA 1
ATOM 568 C C . ILE A 1 71 ? -15.308 6.910 10.508 1.00 60.88 71 ILE A C 1
ATOM 570 O O . ILE A 1 71 ? -14.240 7.390 10.137 1.00 60.88 71 ILE A O 1
ATOM 574 N N . LEU A 1 72 ? -16.240 6.517 9.623 1.00 62.44 72 LEU A N 1
ATOM 575 C CA . LEU A 1 72 ? -16.156 6.772 8.168 1.00 62.44 72 LEU A CA 1
ATOM 576 C C . LEU A 1 72 ? -17.115 7.868 7.685 1.00 62.44 72 LEU A C 1
ATOM 578 O O . LEU A 1 72 ? -17.100 8.210 6.499 1.00 62.44 72 LEU A O 1
ATOM 582 N N . ASN A 1 73 ? -17.892 8.479 8.585 1.00 63.47 73 ASN A N 1
ATOM 583 C CA . ASN A 1 73 ? -18.478 9.790 8.327 1.00 63.47 73 ASN A CA 1
ATOM 584 C C . ASN A 1 73 ? -17.348 10.743 7.904 1.00 63.47 73 ASN A C 1
ATOM 586 O O . ASN A 1 73 ? -16.462 11.065 8.695 1.00 63.47 73 ASN A O 1
ATOM 590 N N . SER A 1 74 ? -17.389 11.182 6.642 1.00 55.88 74 SER A N 1
ATOM 591 C CA . SER A 1 74 ? -16.320 11.930 5.950 1.00 55.88 74 SER A CA 1
ATOM 592 C C . SER A 1 74 ? -15.922 13.246 6.644 1.00 55.88 74 SER A C 1
ATOM 594 O O . SER A 1 74 ? -14.888 13.838 6.348 1.00 55.88 74 SER A O 1
ATOM 596 N N . GLU A 1 75 ? -16.747 13.710 7.579 1.00 60.44 75 GLU A N 1
ATOM 597 C CA . GLU A 1 75 ? -16.558 14.909 8.397 1.00 60.44 75 GLU A CA 1
ATOM 598 C C . GLU A 1 75 ? -15.635 14.670 9.605 1.00 60.44 75 GLU A C 1
ATOM 600 O O . GLU A 1 75 ? -14.905 15.575 9.998 1.00 60.44 75 GLU A O 1
ATOM 605 N N . ASN A 1 76 ? -15.610 13.446 10.150 1.00 69.00 76 ASN A N 1
ATOM 606 C CA . ASN A 1 76 ? -14.789 13.061 11.307 1.00 69.00 76 ASN A CA 1
ATOM 607 C C . ASN A 1 76 ? -13.395 12.544 10.912 1.00 69.00 76 ASN A C 1
ATOM 609 O O . ASN A 1 76 ? -12.508 12.404 11.755 1.00 69.00 76 ASN A O 1
ATOM 613 N N . MET A 1 77 ? -13.198 12.219 9.635 1.00 79.12 77 MET A N 1
ATOM 614 C CA . MET A 1 77 ? -11.938 11.699 9.116 1.00 79.12 77 MET A CA 1
ATOM 615 C C . MET A 1 77 ? -10.961 12.827 8.782 1.00 79.12 77 MET A C 1
ATOM 617 O O . MET A 1 77 ? -11.322 13.807 8.133 1.00 79.12 77 MET A O 1
ATOM 621 N N . LYS A 1 78 ? -9.679 12.641 9.114 1.00 84.06 78 LYS A N 1
ATOM 622 C CA . LYS A 1 78 ? -8.600 13.527 8.659 1.00 84.06 78 LYS A CA 1
ATOM 623 C C . LYS A 1 78 ? -8.545 13.534 7.122 1.00 84.06 78 LYS A C 1
ATOM 625 O O . LYS A 1 78 ? -8.258 12.505 6.504 1.00 84.06 78 LYS A O 1
ATOM 630 N N . LYS A 1 79 ? -8.823 14.690 6.512 1.00 86.12 79 LYS A N 1
ATOM 631 C CA . LYS A 1 79 ? -8.792 14.924 5.056 1.00 86.12 79 LYS A CA 1
ATOM 632 C C . LYS A 1 79 ? -7.379 15.297 4.591 1.00 86.12 79 LYS A C 1
ATOM 634 O O . LYS A 1 79 ? -7.142 16.401 4.117 1.00 86.12 79 LYS A O 1
ATOM 639 N N . ASP A 1 80 ? -6.431 14.389 4.808 1.00 91.50 80 ASP A N 1
ATOM 640 C CA . ASP A 1 80 ? -5.050 14.507 4.327 1.00 91.50 80 ASP A CA 1
ATOM 641 C C . ASP A 1 80 ? -4.812 13.636 3.077 1.00 91.50 80 ASP A C 1
ATOM 643 O O . ASP A 1 80 ? -5.712 12.959 2.580 1.00 91.50 80 ASP A O 1
ATOM 647 N N . ASN A 1 81 ? -3.570 13.612 2.594 1.00 94.00 81 ASN A N 1
ATOM 648 C CA . ASN A 1 81 ? -3.130 12.814 1.446 1.00 94.00 81 ASN A CA 1
ATOM 649 C C . ASN A 1 81 ? -3.231 11.278 1.645 1.00 94.00 81 ASN A C 1
ATOM 651 O O . ASN A 1 81 ? -2.994 10.526 0.703 1.00 94.00 81 ASN A O 1
ATOM 655 N N . TYR A 1 82 ? -3.606 10.786 2.834 1.00 93.44 82 TYR A N 1
ATOM 656 C CA . TYR A 1 82 ? -3.964 9.382 3.067 1.00 93.44 82 TYR A CA 1
ATOM 657 C C . TYR A 1 82 ? -5.487 9.139 3.090 1.00 93.44 82 TYR A C 1
ATOM 659 O O . TYR A 1 82 ? -5.898 7.990 3.231 1.00 93.44 82 TYR A O 1
ATOM 667 N N . PHE A 1 83 ? -6.346 10.159 2.957 1.00 92.12 83 PHE A N 1
ATOM 668 C CA . PHE A 1 83 ? -7.795 10.067 3.212 1.00 92.12 83 PHE A CA 1
ATOM 669 C C . PHE A 1 83 ? -8.505 8.891 2.518 1.00 92.12 83 PHE A C 1
ATOM 671 O O . PHE A 1 83 ? -9.229 8.141 3.177 1.00 92.12 83 PHE A O 1
ATOM 678 N N . GLN A 1 84 ? -8.291 8.680 1.216 1.00 92.06 84 GLN A N 1
ATOM 679 C CA . GLN A 1 84 ? -8.950 7.585 0.497 1.00 92.06 84 GLN A CA 1
ATOM 680 C C . GLN A 1 84 ? -8.377 6.209 0.891 1.00 92.06 84 GLN A C 1
ATOM 682 O O . GLN A 1 84 ? -9.128 5.237 0.997 1.00 92.06 84 GLN A O 1
ATOM 687 N N . LEU A 1 85 ? -7.071 6.132 1.181 1.00 93.81 85 LEU A N 1
ATOM 688 C CA . LEU A 1 85 ? -6.402 4.911 1.647 1.00 93.81 85 LEU A CA 1
ATOM 689 C C . LEU A 1 85 ? -6.902 4.516 3.043 1.00 93.81 85 LEU A C 1
ATOM 691 O O . LEU A 1 85 ? -7.289 3.366 3.254 1.00 93.81 85 LEU A O 1
ATOM 695 N N . ARG A 1 86 ? -6.978 5.493 3.956 1.00 94.12 86 ARG A N 1
ATOM 696 C CA . ARG A 1 86 ? -7.618 5.406 5.275 1.00 94.12 86 ARG A CA 1
ATOM 697 C C . ARG A 1 86 ? -9.045 4.881 5.136 1.00 94.12 86 ARG A C 1
ATOM 699 O O . ARG A 1 86 ? -9.366 3.855 5.728 1.00 94.12 86 ARG A O 1
ATOM 706 N N . LYS A 1 87 ? -9.873 5.511 4.289 1.00 91.88 87 LYS A N 1
ATOM 707 C CA . LYS A 1 87 ? -11.276 5.115 4.071 1.00 91.88 87 LYS A CA 1
ATOM 708 C C . LYS A 1 87 ? -11.416 3.642 3.685 1.00 91.88 87 LYS A C 1
ATOM 710 O O . LYS A 1 87 ? -12.104 2.909 4.388 1.00 91.88 87 LYS A O 1
ATOM 715 N N . VAL A 1 88 ? -10.745 3.190 2.623 1.00 93.12 88 VAL A N 1
ATOM 716 C CA . VAL A 1 88 ? -10.886 1.802 2.132 1.00 93.12 88 VAL A CA 1
ATOM 717 C C . VAL A 1 88 ? -10.269 0.780 3.098 1.00 93.12 88 VAL A C 1
ATOM 719 O O . VAL A 1 88 ? -10.825 -0.304 3.272 1.00 93.12 88 VAL A O 1
ATOM 722 N N . THR A 1 89 ? -9.162 1.120 3.769 1.00 93.75 89 THR A N 1
ATOM 723 C CA . THR A 1 89 ? -8.532 0.247 4.779 1.00 93.75 89 THR A CA 1
ATOM 724 C C . THR A 1 89 ? -9.469 0.035 5.970 1.00 93.75 89 THR A C 1
ATOM 726 O O . THR A 1 89 ? -9.733 -1.102 6.359 1.00 93.75 89 THR A O 1
ATOM 729 N N . CYS A 1 90 ? -10.041 1.113 6.514 1.00 92.81 90 CYS A N 1
ATOM 730 C CA . CYS A 1 90 ? -11.017 1.038 7.599 1.00 92.81 90 CYS A CA 1
ATOM 731 C C . CYS A 1 90 ? -12.323 0.349 7.158 1.00 92.81 90 CYS A C 1
ATOM 733 O O . CYS A 1 90 ? -12.882 -0.428 7.927 1.00 92.81 90 CYS A O 1
ATOM 735 N N . GLU A 1 91 ? -12.785 0.557 5.919 1.00 91.94 91 GLU A N 1
ATOM 736 C CA . GLU A 1 91 ? -13.965 -0.123 5.359 1.00 91.94 91 GLU A CA 1
ATOM 737 C C . GLU A 1 91 ? -13.798 -1.652 5.303 1.00 91.94 91 GLU A C 1
ATOM 739 O O . GLU A 1 91 ? -14.742 -2.393 5.589 1.00 91.94 91 GLU A O 1
ATOM 744 N N . ALA A 1 92 ? -12.594 -2.137 4.987 1.00 92.38 92 ALA A N 1
ATOM 745 C CA . ALA A 1 92 ? -12.277 -3.563 4.995 1.00 92.38 92 ALA A CA 1
ATOM 746 C C . ALA A 1 92 ? -12.201 -4.141 6.421 1.00 92.38 92 ALA A C 1
ATOM 748 O O . ALA A 1 92 ? -12.831 -5.164 6.701 1.00 92.38 92 ALA A O 1
ATOM 749 N N . LEU A 1 93 ? -11.477 -3.464 7.322 1.00 92.31 93 LEU A N 1
ATOM 750 C CA . LEU A 1 93 ? -11.297 -3.874 8.721 1.00 92.31 93 LEU A CA 1
ATOM 751 C C . LEU A 1 93 ? -12.625 -3.968 9.480 1.00 92.31 93 LEU A C 1
ATOM 753 O O . LEU A 1 93 ? -12.871 -4.937 10.193 1.00 92.31 93 LEU A O 1
ATOM 757 N N . ILE A 1 94 ? -13.491 -2.967 9.324 1.00 92.19 94 ILE A N 1
ATOM 758 C CA . ILE A 1 94 ? -14.728 -2.851 10.105 1.00 92.19 94 ILE A CA 1
ATOM 759 C C . ILE A 1 94 ? -15.793 -3.840 9.620 1.00 92.19 94 ILE A C 1
ATOM 761 O O . ILE A 1 94 ? -16.486 -4.404 10.459 1.00 92.19 94 ILE A O 1
ATOM 765 N N . ARG A 1 95 ? -15.805 -4.208 8.329 1.00 91.56 95 ARG A N 1
ATOM 766 C CA . ARG A 1 95 ? -16.565 -5.373 7.824 1.00 91.56 95 ARG A CA 1
ATOM 767 C C . ARG A 1 95 ? -15.942 -6.732 8.167 1.00 91.56 95 ARG A C 1
ATOM 769 O O . ARG A 1 95 ? -16.422 -7.758 7.692 1.00 91.56 95 ARG A O 1
ATOM 776 N N . GLY A 1 96 ? -14.849 -6.761 8.934 1.00 90.31 96 GLY A N 1
ATOM 777 C CA . GLY A 1 96 ? -14.170 -7.993 9.340 1.00 90.31 96 GLY A CA 1
ATOM 778 C C . GLY A 1 96 ? -13.590 -8.795 8.172 1.00 90.31 96 GLY A C 1
ATOM 779 O O . GLY A 1 96 ? -13.447 -10.012 8.281 1.00 90.31 96 GLY A O 1
ATOM 780 N N . LYS A 1 97 ? -13.284 -8.150 7.034 1.00 90.62 97 LYS A N 1
ATOM 781 C CA . LYS A 1 97 ? -12.698 -8.849 5.885 1.00 90.62 97 LYS A CA 1
ATOM 782 C C . LYS A 1 97 ? -11.317 -9.371 6.255 1.00 90.62 97 LYS A C 1
ATOM 784 O O . LYS A 1 97 ? -10.437 -8.584 6.585 1.00 90.62 97 LYS A O 1
ATOM 789 N N . SER A 1 98 ? -11.104 -10.680 6.136 1.00 88.00 98 SER A N 1
ATOM 790 C CA . SER A 1 98 ? -9.768 -11.276 6.213 1.00 88.00 98 SER A CA 1
ATOM 791 C C . SER A 1 98 ? -8.818 -10.635 5.198 1.00 88.00 98 SER A C 1
ATOM 793 O O . SER A 1 98 ? -9.260 -10.130 4.163 1.00 88.00 98 SER A O 1
ATOM 795 N N . LEU A 1 99 ? -7.508 -10.711 5.450 1.00 87.38 99 LEU A N 1
ATOM 796 C CA . LEU A 1 99 ? -6.538 -10.403 4.402 1.00 87.38 99 LEU A CA 1
ATOM 797 C C . LEU A 1 99 ? -6.795 -11.309 3.172 1.00 87.38 99 LEU A C 1
ATOM 799 O O . LEU A 1 99 ? -7.130 -12.485 3.348 1.00 87.38 99 LEU A O 1
ATOM 803 N N . PRO A 1 100 ? -6.671 -10.769 1.946 1.00 85.75 100 PRO A N 1
ATOM 804 C CA . PRO A 1 100 ? -6.767 -11.514 0.695 1.00 85.75 100 PRO A CA 1
ATOM 805 C C . PRO A 1 100 ? -5.986 -12.827 0.695 1.00 85.75 100 PRO A C 1
ATOM 807 O O . PRO A 1 100 ? -4.839 -12.868 1.130 1.00 85.75 100 PRO A O 1
ATOM 810 N N . SER A 1 101 ? -6.560 -13.886 0.122 1.00 80.81 101 SER A N 1
ATOM 811 C CA . SER A 1 101 ? -5.964 -15.238 0.172 1.00 80.81 101 SER A CA 1
ATOM 812 C C . SER A 1 101 ? -4.619 -15.386 -0.559 1.00 80.81 101 SER A C 1
ATOM 814 O O . SER A 1 101 ? -3.890 -16.347 -0.322 1.00 80.81 101 SER A O 1
ATOM 816 N N . TRP A 1 102 ? -4.257 -14.428 -1.420 1.00 83.12 102 TRP A N 1
ATOM 817 C CA . TRP A 1 102 ? -2.931 -14.350 -2.042 1.00 83.12 102 TRP A CA 1
ATOM 818 C C . TRP A 1 102 ? -1.848 -13.784 -1.100 1.00 83.12 102 TRP A C 1
ATOM 820 O O . TRP A 1 102 ? -0.658 -13.935 -1.380 1.00 83.12 102 TRP A O 1
ATOM 830 N N . ILE A 1 103 ? -2.234 -13.156 0.016 1.00 80.31 103 ILE A N 1
ATOM 831 C CA . ILE A 1 103 ? -1.335 -12.732 1.093 1.00 80.31 103 ILE A CA 1
ATOM 832 C C . ILE A 1 103 ? -1.191 -13.904 2.070 1.00 80.31 103 ILE A C 1
ATOM 834 O O . ILE A 1 103 ? -1.938 -14.027 3.038 1.00 80.31 103 ILE A O 1
ATOM 838 N N . VAL A 1 104 ? -0.214 -14.776 1.816 1.00 66.25 104 VAL A N 1
ATOM 839 C CA . VAL A 1 104 ? 0.161 -15.833 2.766 1.00 66.25 104 VAL A CA 1
ATOM 840 C C . VAL A 1 104 ? 0.787 -15.171 3.995 1.00 66.25 104 VAL A C 1
ATOM 842 O O . VAL A 1 104 ? 1.917 -14.691 3.926 1.00 66.25 104 VAL A O 1
ATOM 845 N N . THR A 1 105 ? 0.038 -15.123 5.097 1.00 63.69 105 THR A N 1
ATOM 846 C CA . THR A 1 105 ? 0.368 -14.410 6.346 1.00 63.69 105 THR A CA 1
ATOM 847 C C . THR A 1 105 ? 1.751 -14.767 6.887 1.00 63.69 105 THR A C 1
ATOM 849 O O . THR A 1 105 ? 2.607 -13.893 6.985 1.00 63.69 105 THR A O 1
ATOM 852 N N . GLU A 1 106 ? 2.028 -16.061 7.077 1.00 58.69 106 GLU A N 1
ATOM 853 C CA . GLU A 1 106 ? 3.313 -16.582 7.587 1.00 58.69 106 GLU A CA 1
ATOM 854 C C . GLU A 1 106 ? 4.545 -16.125 6.776 1.00 58.69 106 GLU A C 1
ATOM 856 O O . GLU A 1 106 ? 5.664 -16.104 7.284 1.00 58.69 106 GLU A O 1
ATOM 861 N N . GLU A 1 107 ? 4.341 -15.720 5.520 1.00 78.00 107 GLU A N 1
ATOM 862 C CA . GLU A 1 107 ? 5.374 -15.300 4.572 1.00 78.00 107 GLU A CA 1
ATOM 863 C C . GLU A 1 107 ? 5.238 -13.828 4.130 1.00 78.00 107 GLU A C 1
ATOM 865 O O . GLU A 1 107 ? 6.009 -13.348 3.290 1.00 78.00 107 GLU A O 1
ATOM 870 N N . MET A 1 108 ? 4.281 -13.085 4.699 1.00 87.88 108 MET A N 1
ATOM 871 C CA . MET A 1 108 ? 3.929 -11.716 4.312 1.00 87.88 108 MET A CA 1
ATOM 872 C C . MET A 1 108 ? 5.083 -10.745 4.577 1.00 87.88 108 MET A C 1
ATOM 874 O O . MET A 1 108 ? 5.486 -9.992 3.688 1.00 87.88 108 MET A O 1
ATOM 878 N N . SER A 1 109 ? 5.685 -10.824 5.766 1.00 90.81 109 SER A N 1
ATOM 879 C CA . SER A 1 109 ? 6.852 -10.020 6.155 1.00 90.81 109 SER A CA 1
ATOM 880 C C . SER A 1 109 ? 8.067 -10.227 5.241 1.00 90.81 109 SER A C 1
ATOM 882 O O . SER A 1 109 ? 8.905 -9.331 5.136 1.00 90.81 109 SER A O 1
ATOM 884 N N . GLN A 1 110 ? 8.177 -11.363 4.537 1.00 92.94 110 GLN A N 1
ATOM 885 C CA . GLN A 1 110 ? 9.308 -11.679 3.652 1.00 92.94 110 GLN A CA 1
ATOM 886 C C . GLN A 1 110 ? 9.127 -11.206 2.202 1.00 92.94 110 GLN A C 1
ATOM 888 O O . GLN A 1 110 ? 10.099 -11.221 1.44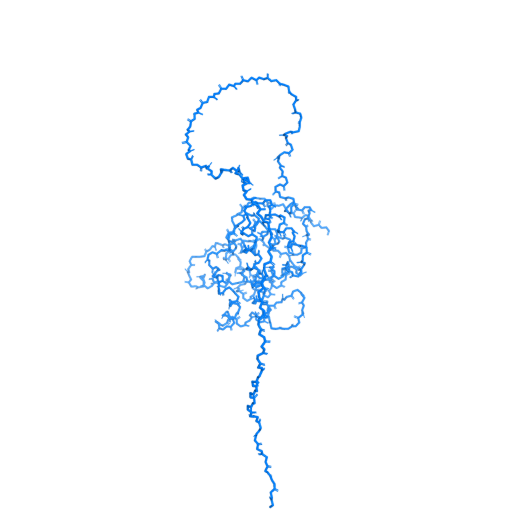1 1.00 92.94 110 GLN A O 1
ATOM 893 N N . ILE A 1 111 ? 7.942 -10.719 1.809 1.00 94.31 111 ILE A N 1
ATOM 894 C CA . ILE A 1 111 ? 7.684 -10.214 0.447 1.00 94.31 111 ILE A CA 1
ATOM 895 C C . ILE A 1 111 ? 8.708 -9.140 0.002 1.00 94.31 111 ILE A C 1
ATOM 897 O O . ILE A 1 111 ? 9.250 -9.287 -1.096 1.00 94.31 111 ILE A O 1
ATOM 901 N N . PRO A 1 112 ? 9.072 -8.119 0.813 1.00 95.50 112 PRO A N 1
ATOM 902 C CA . PRO A 1 112 ? 10.092 -7.137 0.432 1.00 95.50 112 PRO A CA 1
ATOM 903 C C . PRO A 1 112 ? 11.460 -7.773 0.161 1.00 95.50 112 PRO A C 1
ATOM 905 O O . PRO A 1 112 ? 12.160 -7.388 -0.774 1.00 95.50 112 PRO A O 1
ATOM 908 N N . ARG A 1 113 ? 11.851 -8.770 0.962 1.00 94.75 113 ARG A N 1
ATOM 909 C CA . ARG A 1 113 ? 13.137 -9.461 0.816 1.00 94.75 113 ARG A CA 1
ATOM 910 C C . ARG A 1 113 ? 13.178 -10.274 -0.476 1.00 94.75 113 ARG A C 1
ATOM 912 O O . ARG A 1 113 ? 14.135 -10.125 -1.233 1.00 94.75 113 ARG A O 1
ATOM 919 N N . ARG A 1 114 ? 12.124 -11.056 -0.739 1.00 93.88 114 ARG A N 1
ATOM 920 C CA . ARG A 1 114 ? 11.963 -11.846 -1.968 1.00 93.88 114 ARG A CA 1
ATOM 921 C C . ARG A 1 114 ? 12.006 -10.974 -3.218 1.00 93.88 114 ARG A C 1
ATOM 923 O O . ARG A 1 114 ? 12.868 -11.196 -4.060 1.00 93.88 114 ARG A O 1
ATOM 930 N N . LEU A 1 115 ? 11.196 -9.914 -3.291 1.00 94.00 115 LEU A N 1
ATOM 931 C CA . LEU A 1 115 ? 11.206 -8.996 -4.437 1.00 94.00 115 LEU A CA 1
ATOM 932 C C . LEU A 1 115 ? 12.608 -8.429 -4.722 1.00 94.00 115 LEU A C 1
ATOM 934 O O . LEU A 1 115 ? 13.044 -8.395 -5.872 1.00 94.00 115 LEU A O 1
ATOM 938 N N . SER A 1 116 ? 13.350 -8.022 -3.684 1.00 93.50 116 SER A N 1
ATOM 939 C CA . SER A 1 116 ? 14.715 -7.506 -3.859 1.00 93.50 116 SER A CA 1
ATOM 940 C C . SER A 1 116 ? 15.717 -8.560 -4.357 1.00 93.50 116 SER A C 1
ATOM 942 O O . SER A 1 116 ? 16.776 -8.176 -4.855 1.00 93.50 116 SER A O 1
ATOM 944 N N . GLN A 1 117 ? 15.420 -9.855 -4.206 1.00 93.25 117 GLN A N 1
ATOM 945 C CA . GLN A 1 117 ? 16.222 -10.983 -4.700 1.00 93.25 117 GLN A CA 1
ATOM 946 C C . GLN A 1 117 ? 15.771 -11.439 -6.100 1.00 93.25 117 GLN A C 1
ATOM 948 O O . GLN A 1 117 ? 16.603 -11.815 -6.918 1.00 93.25 117 GLN A O 1
ATOM 953 N N . GLU A 1 118 ? 14.477 -11.323 -6.406 1.00 93.25 118 GLU A N 1
ATOM 954 C CA . GLU A 1 118 ? 13.825 -11.662 -7.685 1.00 93.25 118 GLU A CA 1
ATOM 955 C C . GLU A 1 118 ? 14.082 -10.630 -8.809 1.00 93.25 118 GLU A C 1
ATOM 957 O O . GLU A 1 118 ? 13.462 -10.678 -9.868 1.00 93.25 118 GLU A O 1
ATOM 962 N N . GLY A 1 119 ? 15.009 -9.688 -8.602 1.00 93.38 119 GLY A N 1
ATOM 963 C CA . GLY A 1 119 ? 15.400 -8.662 -9.578 1.00 93.38 119 GLY A CA 1
ATOM 964 C C . GLY A 1 119 ? 14.754 -7.288 -9.366 1.00 93.38 119 GLY A C 1
ATOM 965 O O . GLY A 1 119 ? 15.233 -6.297 -9.918 1.00 93.38 119 GLY A O 1
ATOM 966 N N . TYR A 1 120 ? 13.755 -7.165 -8.488 1.00 96.69 120 TYR A N 1
ATOM 967 C CA . TYR A 1 120 ? 13.104 -5.889 -8.158 1.00 96.69 120 TYR A CA 1
ATOM 968 C C . TYR A 1 120 ? 13.892 -5.067 -7.122 1.00 96.69 120 TYR A C 1
ATOM 970 O O . TYR A 1 120 ? 13.319 -4.355 -6.302 1.00 96.69 120 TYR A O 1
ATOM 978 N N . ALA A 1 121 ? 15.229 -5.120 -7.159 1.00 95.31 121 ALA A N 1
ATOM 979 C CA . ALA A 1 121 ? 16.121 -4.440 -6.210 1.00 95.31 121 ALA A CA 1
ATOM 980 C C . ALA A 1 121 ? 15.912 -2.910 -6.137 1.00 95.31 121 ALA A C 1
ATOM 982 O O . ALA A 1 121 ? 16.288 -2.275 -5.149 1.00 95.31 121 ALA A O 1
ATOM 983 N N . TRP A 1 122 ? 15.259 -2.319 -7.143 1.00 96.38 122 TRP A N 1
ATOM 984 C CA . TRP A 1 122 ? 14.838 -0.919 -7.155 1.00 96.38 122 TRP A CA 1
ATOM 985 C C . TRP A 1 122 ? 13.850 -0.543 -6.040 1.00 96.38 122 TRP A C 1
ATOM 987 O O . TRP A 1 122 ? 13.759 0.642 -5.736 1.00 96.38 122 TRP A O 1
ATOM 997 N N . ILE A 1 123 ? 13.192 -1.490 -5.353 1.00 96.06 123 ILE A N 1
ATOM 998 C CA . ILE A 1 123 ? 12.383 -1.189 -4.150 1.00 96.06 123 ILE A CA 1
ATOM 999 C C . ILE A 1 123 ? 13.206 -0.604 -2.988 1.00 96.06 123 ILE A C 1
ATOM 1001 O O . ILE A 1 123 ? 12.649 -0.016 -2.067 1.0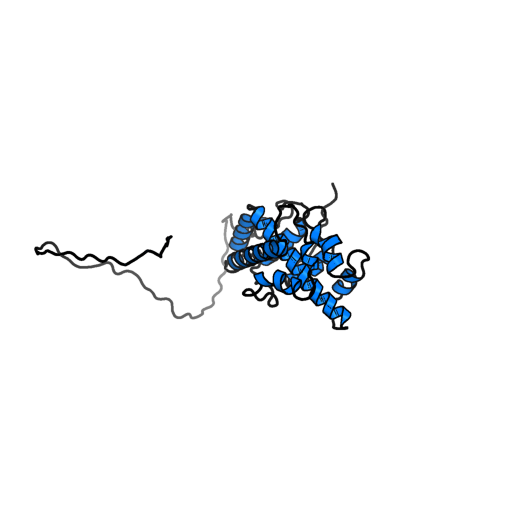0 96.06 123 ILE A O 1
ATOM 1005 N N . ASN A 1 124 ? 14.543 -0.674 -3.041 1.00 93.69 124 ASN A N 1
ATOM 1006 C CA . ASN A 1 124 ? 15.412 0.091 -2.137 1.00 93.69 124 ASN A CA 1
ATOM 1007 C C . ASN A 1 124 ? 15.335 1.621 -2.377 1.00 93.69 124 ASN A C 1
ATOM 1009 O O . ASN A 1 124 ? 15.941 2.379 -1.627 1.00 93.69 124 ASN A O 1
ATOM 1013 N N . GLN A 1 125 ? 14.576 2.079 -3.383 1.00 94.25 125 GLN A N 1
ATOM 1014 C CA . GLN A 1 125 ? 14.189 3.479 -3.612 1.00 94.25 125 GLN A CA 1
ATOM 1015 C C . GLN A 1 125 ? 12.775 3.813 -3.078 1.00 94.25 125 GLN A C 1
ATOM 1017 O O . GLN A 1 125 ? 12.219 4.862 -3.414 1.00 94.25 125 GLN A O 1
ATOM 1022 N N . TRP A 1 126 ? 12.167 2.937 -2.268 1.00 96.12 126 TRP A N 1
ATOM 1023 C CA . TRP A 1 126 ? 10.900 3.227 -1.589 1.00 96.12 126 TRP A CA 1
ATOM 1024 C C . TRP A 1 126 ? 11.054 4.430 -0.648 1.00 96.12 126 TRP A C 1
ATOM 1026 O O . TRP A 1 126 ? 11.898 4.422 0.256 1.00 96.12 126 TRP A O 1
ATOM 1036 N N . CYS A 1 127 ? 10.239 5.465 -0.851 1.00 92.44 127 CYS A N 1
ATOM 1037 C CA . CYS A 1 127 ? 10.300 6.696 -0.073 1.00 92.44 127 CYS A CA 1
ATOM 1038 C C . CYS A 1 127 ? 9.190 6.719 0.976 1.00 92.44 127 CYS A C 1
ATOM 1040 O O . CYS A 1 127 ? 8.027 6.952 0.669 1.00 92.44 127 CYS A O 1
ATOM 1042 N N . PHE A 1 128 ? 9.587 6.539 2.233 1.00 90.69 128 PHE A N 1
ATOM 1043 C CA . PHE A 1 128 ? 8.750 6.872 3.380 1.00 90.69 128 PHE A CA 1
ATOM 1044 C C . PHE A 1 128 ? 8.607 8.396 3.481 1.00 90.69 128 PHE A C 1
ATOM 1046 O O . PHE A 1 128 ? 9.596 9.108 3.286 1.00 90.69 128 PHE A O 1
ATOM 1053 N N . GLU A 1 129 ? 7.413 8.873 3.842 1.00 74.62 129 GLU A N 1
ATOM 1054 C CA . GLU A 1 129 ? 7.101 10.287 4.114 1.00 74.62 129 GLU A CA 1
ATOM 1055 C C . GLU A 1 129 ? 8.169 10.933 5.017 1.00 74.62 129 GLU A C 1
ATOM 1057 O O . GLU A 1 129 ? 8.843 11.895 4.639 1.00 74.62 129 GLU A O 1
ATOM 1062 N N . HIS A 1 130 ? 8.425 10.304 6.168 1.00 68.56 130 HIS A N 1
ATOM 1063 C CA . HIS A 1 130 ? 9.518 10.673 7.062 1.00 68.56 130 HIS A CA 1
ATOM 1064 C C . HIS A 1 130 ? 10.795 9.927 6.671 1.00 68.56 130 HIS A C 1
ATOM 1066 O O . HIS A 1 130 ? 10.924 8.712 6.871 1.00 68.56 130 HIS A O 1
ATOM 1072 N N . LYS A 1 131 ? 11.786 10.676 6.167 1.00 62.38 131 LYS A N 1
ATOM 1073 C CA . LYS A 1 131 ? 13.116 10.186 5.741 1.00 62.38 131 LYS A CA 1
ATOM 1074 C C . LYS A 1 131 ? 14.037 9.788 6.908 1.00 62.38 131 LYS A C 1
ATOM 1076 O O . LYS A 1 131 ? 15.237 10.054 6.899 1.00 62.38 131 LYS A O 1
ATOM 1081 N N . ILE A 1 132 ? 13.477 9.109 7.909 1.00 56.66 132 ILE A N 1
ATOM 1082 C CA . ILE A 1 132 ? 14.216 8.409 8.960 1.00 56.66 132 ILE A CA 1
ATOM 1083 C C . ILE A 1 132 ? 15.032 7.298 8.289 1.00 56.66 132 ILE A C 1
ATOM 1085 O O . ILE A 1 132 ? 14.462 6.412 7.636 1.00 56.66 132 ILE A O 1
ATOM 1089 N N . GLY A 1 133 ? 16.355 7.381 8.438 1.00 69.50 133 GLY A N 1
ATOM 1090 C CA . GLY A 1 133 ? 17.319 6.476 7.816 1.00 69.50 133 GLY A CA 1
ATOM 1091 C C . GLY A 1 133 ? 17.180 5.016 8.258 1.00 69.50 133 GLY A C 1
ATOM 1092 O O . GLY A 1 133 ? 16.539 4.695 9.256 1.00 69.50 133 GLY A O 1
ATOM 1093 N N . GLY A 1 134 ? 17.791 4.127 7.479 1.00 81.75 134 GLY A N 1
ATOM 1094 C CA . GLY A 1 134 ? 17.653 2.676 7.603 1.00 81.75 134 GLY A CA 1
ATOM 1095 C C . GLY A 1 134 ? 17.378 2.041 6.242 1.00 81.75 134 GLY A C 1
ATOM 1096 O O . GLY A 1 134 ? 17.138 2.740 5.258 1.00 81.75 134 GLY A O 1
ATOM 1097 N N . ASN A 1 135 ? 17.428 0.714 6.168 1.00 91.19 135 ASN A N 1
ATOM 1098 C CA . ASN A 1 135 ? 17.178 -0.006 4.923 1.00 91.19 135 ASN A CA 1
ATOM 1099 C C . ASN A 1 135 ? 15.659 -0.032 4.604 1.00 91.19 135 ASN A C 1
ATOM 1101 O O . ASN A 1 135 ? 14.884 -0.500 5.445 1.00 91.19 135 ASN A O 1
ATOM 1105 N N . PRO A 1 136 ? 15.203 0.427 3.418 1.00 93.62 136 PRO A N 1
ATOM 1106 C CA . PRO A 1 136 ? 13.773 0.476 3.102 1.00 93.62 136 PRO A CA 1
ATOM 1107 C C . PRO A 1 136 ? 13.097 -0.897 3.073 1.00 93.62 136 PRO A C 1
ATOM 1109 O O . PRO A 1 136 ? 11.985 -1.023 3.574 1.00 93.62 136 PRO A O 1
ATOM 1112 N N . VAL A 1 137 ? 13.782 -1.939 2.585 1.00 94.88 137 VAL A N 1
ATOM 1113 C CA . VAL A 1 137 ?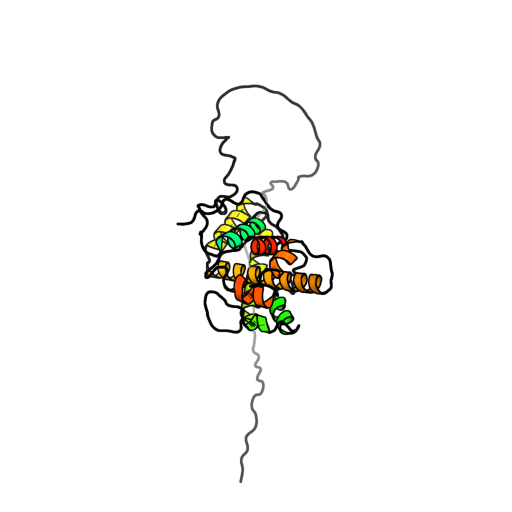 13.268 -3.321 2.582 1.00 94.88 137 VAL A CA 1
ATOM 1114 C C . VAL A 1 137 ? 12.980 -3.789 4.013 1.00 94.88 137 VAL A C 1
ATOM 1116 O O . VAL A 1 137 ? 11.884 -4.272 4.273 1.00 94.88 137 VAL A O 1
ATOM 1119 N N . GLN A 1 138 ? 13.898 -3.570 4.963 1.00 94.44 138 GLN A N 1
ATOM 1120 C CA . GLN A 1 138 ? 13.694 -3.882 6.388 1.00 94.44 138 GLN A CA 1
ATOM 1121 C C . GLN A 1 138 ? 12.539 -3.084 7.011 1.00 94.44 138 GLN A C 1
ATOM 1123 O O . GLN A 1 138 ? 11.725 -3.655 7.736 1.00 94.44 138 GLN A O 1
ATOM 1128 N N . LYS A 1 139 ? 12.432 -1.780 6.710 1.00 95.00 139 LYS A N 1
ATOM 1129 C CA . LYS A 1 139 ? 11.303 -0.952 7.171 1.00 95.00 139 LYS A CA 1
ATOM 1130 C C . LYS A 1 139 ? 9.970 -1.496 6.642 1.00 95.00 139 LYS A C 1
ATOM 1132 O O . LYS A 1 139 ? 9.016 -1.578 7.409 1.00 95.00 139 LYS A O 1
ATOM 1137 N N . LEU A 1 140 ? 9.921 -1.931 5.380 1.00 96.00 140 LEU A N 1
ATOM 1138 C CA . LEU A 1 140 ? 8.746 -2.566 4.777 1.00 96.00 140 LEU A CA 1
ATOM 1139 C C . LEU A 1 140 ? 8.398 -3.914 5.431 1.00 96.00 140 LEU A C 1
ATOM 1141 O O . LEU A 1 140 ? 7.215 -4.150 5.663 1.00 96.00 140 LEU A O 1
ATOM 1145 N N . GLN A 1 141 ? 9.382 -4.753 5.802 1.00 95.44 141 GLN A N 1
ATOM 1146 C CA . GLN A 1 141 ? 9.115 -5.995 6.559 1.00 95.44 141 GLN A CA 1
ATOM 1147 C C . GLN A 1 141 ? 8.340 -5.673 7.854 1.00 95.44 141 GLN A C 1
ATOM 1149 O O . GLN A 1 141 ? 7.258 -6.212 8.079 1.00 95.44 141 GLN A O 1
ATOM 1154 N N . SER A 1 142 ? 8.815 -4.693 8.634 1.00 95.00 142 SER A N 1
ATOM 1155 C CA . SER A 1 142 ? 8.173 -4.291 9.897 1.00 95.00 142 SER A CA 1
ATOM 1156 C C . SER A 1 142 ? 6.827 -3.569 9.723 1.00 95.00 142 SER A C 1
ATOM 1158 O O . SER A 1 142 ? 5.941 -3.671 10.577 1.00 95.00 142 SER A O 1
ATOM 1160 N N . CYS A 1 143 ? 6.621 -2.865 8.605 1.00 96.19 143 CYS A N 1
ATOM 1161 C CA . CYS A 1 143 ? 5.310 -2.305 8.264 1.00 96.19 143 CYS A CA 1
ATOM 1162 C C . CYS A 1 143 ? 4.293 -3.424 7.983 1.00 96.19 143 CYS A C 1
ATOM 1164 O O . CYS A 1 143 ? 3.173 -3.365 8.487 1.00 96.19 143 CYS A O 1
ATOM 1166 N N . LEU A 1 144 ? 4.691 -4.469 7.250 1.00 96.25 144 LEU A N 1
ATOM 1167 C CA . LEU A 1 144 ? 3.843 -5.629 6.956 1.00 96.25 144 LEU A CA 1
ATOM 1168 C C . LEU A 1 144 ? 3.512 -6.439 8.219 1.00 96.25 144 LEU A C 1
ATOM 1170 O O . LEU A 1 144 ? 2.346 -6.748 8.430 1.00 96.25 144 LEU A O 1
ATOM 1174 N N . GLU A 1 145 ? 4.487 -6.676 9.103 1.00 94.94 145 GLU A N 1
ATOM 1175 C CA . GLU A 1 145 ? 4.267 -7.272 10.438 1.00 94.94 145 GLU A CA 1
ATOM 1176 C C . GLU A 1 145 ? 3.271 -6.452 11.282 1.00 94.94 145 GLU A C 1
ATOM 1178 O O . GLU A 1 145 ? 2.422 -7.000 11.990 1.00 94.94 145 GLU A O 1
ATOM 1183 N N . THR A 1 146 ? 3.357 -5.116 11.205 1.00 95.69 146 THR A N 1
ATOM 1184 C CA . THR A 1 146 ? 2.426 -4.206 11.894 1.00 95.69 146 THR A CA 1
ATOM 1185 C C . THR A 1 146 ? 1.015 -4.332 11.313 1.00 95.69 146 THR A C 1
ATOM 1187 O O . THR A 1 146 ? 0.054 -4.443 12.075 1.00 95.69 146 THR A O 1
ATOM 1190 N N . LEU A 1 147 ? 0.895 -4.347 9.980 1.00 95.56 147 LEU A N 1
ATOM 1191 C CA . LEU A 1 147 ? -0.367 -4.499 9.258 1.00 95.56 147 LEU A CA 1
ATOM 1192 C C . LEU A 1 147 ? -1.041 -5.832 9.582 1.00 95.56 147 LEU A C 1
ATOM 1194 O O . LEU A 1 147 ? -2.177 -5.828 10.039 1.00 95.56 147 LEU A O 1
ATOM 1198 N N . GLU A 1 148 ? -0.333 -6.947 9.414 1.00 93.75 148 GLU A N 1
ATOM 1199 C CA . GLU A 1 148 ? -0.818 -8.298 9.703 1.00 93.75 148 GLU A CA 1
ATOM 1200 C C . GLU A 1 148 ? -1.359 -8.405 11.136 1.00 93.75 148 GLU A C 1
ATOM 1202 O O . GLU A 1 148 ? -2.528 -8.739 11.349 1.00 93.75 148 GLU A O 1
ATOM 1207 N N . LYS A 1 149 ? -0.540 -8.029 12.128 1.00 93.88 149 LYS A N 1
ATOM 1208 C CA . LYS A 1 149 ? -0.900 -8.116 13.548 1.00 93.88 149 LYS A CA 1
ATOM 1209 C C . LYS A 1 149 ? -2.135 -7.284 13.895 1.00 93.88 149 LYS A C 1
ATOM 1211 O O . LYS A 1 149 ? -2.978 -7.740 14.667 1.00 93.88 149 LYS A O 1
ATOM 1216 N N . LYS A 1 150 ? -2.241 -6.060 13.370 1.00 95.62 150 LYS A N 1
ATOM 1217 C CA . LYS A 1 150 ? -3.375 -5.160 13.642 1.00 95.62 150 LYS A CA 1
ATOM 1218 C C . LYS A 1 150 ? -4.636 -5.602 12.894 1.00 95.62 150 LYS A C 1
ATOM 1220 O O . LYS A 1 150 ? -5.719 -5.561 13.470 1.00 95.62 150 LYS A O 1
ATOM 1225 N N . TRP A 1 151 ? -4.494 -6.069 11.654 1.00 94.50 151 TRP A N 1
ATOM 1226 C CA . TRP A 1 151 ? -5.603 -6.537 10.825 1.00 94.50 151 TRP A CA 1
ATOM 1227 C C . TRP A 1 151 ? -6.247 -7.795 11.407 1.00 94.50 151 TRP A C 1
ATOM 1229 O O . TRP A 1 151 ? -7.463 -7.826 11.590 1.00 94.50 151 TRP A O 1
ATOM 1239 N N . LEU A 1 152 ? -5.442 -8.797 11.777 1.00 92.56 152 LEU A N 1
ATOM 1240 C CA . LEU A 1 152 ? -5.926 -10.008 12.445 1.00 92.56 152 LEU A CA 1
ATOM 1241 C C . LEU A 1 152 ? -6.580 -9.679 13.795 1.00 92.56 152 LEU A C 1
ATOM 1243 O O . LEU A 1 152 ? -7.673 -10.164 14.073 1.00 92.56 152 LEU A O 1
ATOM 1247 N N . ALA A 1 153 ? -5.968 -8.805 14.604 1.00 94.62 153 ALA A N 1
ATOM 1248 C CA . ALA A 1 153 ? -6.531 -8.408 15.896 1.00 94.62 153 ALA A CA 1
ATOM 1249 C C . ALA A 1 153 ? -7.917 -7.747 15.779 1.00 94.62 153 ALA A C 1
ATOM 1251 O O . ALA A 1 153 ? -8.769 -8.006 16.623 1.00 94.62 153 ALA A O 1
ATOM 1252 N N . ILE A 1 154 ? -8.161 -6.935 14.741 1.00 94.44 154 ILE A N 1
ATOM 1253 C CA . ILE A 1 154 ? -9.480 -6.329 14.499 1.00 94.44 154 ILE A CA 1
ATOM 1254 C C . ILE A 1 154 ? -10.449 -7.349 13.884 1.00 94.44 154 ILE A C 1
ATOM 1256 O O . ILE A 1 154 ? -11.585 -7.447 14.332 1.00 94.44 154 ILE A O 1
ATOM 1260 N N . CYS A 1 155 ? -10.031 -8.158 12.907 1.00 91.12 155 CYS A N 1
ATOM 1261 C CA . CYS A 1 155 ? -10.936 -9.113 12.251 1.00 91.12 155 CYS A CA 1
ATOM 1262 C C . CYS A 1 155 ? -11.388 -10.270 13.162 1.00 91.12 155 CYS A C 1
ATOM 1264 O O . CYS A 1 155 ? -12.428 -10.868 12.904 1.00 91.12 155 CYS A O 1
ATOM 1266 N N . CYS A 1 156 ? -10.658 -10.560 14.243 1.00 92.62 156 CYS A N 1
ATOM 1267 C CA . CYS A 1 156 ? -11.086 -11.504 15.281 1.00 92.62 156 CYS A CA 1
ATOM 1268 C C . CYS A 1 156 ? -12.199 -10.967 16.206 1.00 92.62 156 CYS A C 1
ATOM 1270 O O . CYS A 1 156 ? -12.752 -11.739 16.989 1.00 92.62 156 CYS A O 1
ATOM 1272 N N . ILE A 1 157 ? -12.534 -9.673 16.149 1.00 95.44 157 ILE A N 1
ATOM 1273 C CA . ILE A 1 157 ? -13.619 -9.071 16.937 1.00 95.44 157 ILE A CA 1
ATOM 1274 C C . ILE A 1 157 ? -14.961 -9.343 16.244 1.00 95.44 157 ILE A C 1
ATOM 1276 O O . ILE A 1 157 ? -15.110 -9.119 15.040 1.00 95.44 157 ILE A O 1
ATOM 1280 N N . HIS A 1 158 ? -15.954 -9.818 17.000 1.00 91.38 158 HIS A N 1
ATOM 1281 C CA . HIS A 1 158 ? -17.206 -10.323 16.432 1.00 91.38 158 HIS A CA 1
ATOM 1282 C C . HIS A 1 158 ? -18.170 -9.215 15.977 1.00 91.38 158 HIS A C 1
ATOM 1284 O O . HIS A 1 158 ? -18.719 -9.312 14.876 1.00 91.38 158 HIS A O 1
ATOM 1290 N N . SER A 1 159 ? -18.356 -8.152 16.768 1.00 92.94 159 SER A N 1
ATOM 1291 C CA . SER A 1 159 ? -19.268 -7.055 16.415 1.00 92.94 159 SER A CA 1
ATOM 1292 C C . SER A 1 159 ? -18.643 -6.061 15.431 1.00 92.94 159 SER A C 1
ATOM 1294 O O . SER A 1 159 ? -17.487 -5.664 15.579 1.00 92.94 159 SER A O 1
ATOM 1296 N N . GLU A 1 160 ? -19.430 -5.591 14.459 1.00 90.12 160 GLU A N 1
ATOM 1297 C CA . GLU A 1 160 ? -19.047 -4.486 13.563 1.00 90.12 160 GLU A CA 1
ATOM 1298 C C . GLU A 1 160 ? -18.775 -3.197 14.357 1.00 90.12 160 GLU A C 1
ATOM 1300 O O . GLU A 1 160 ? -17.791 -2.508 14.100 1.00 90.12 160 GLU A O 1
ATOM 1305 N N . THR A 1 161 ? -19.577 -2.910 15.389 1.00 90.00 161 THR A N 1
ATOM 1306 C CA . THR A 1 161 ? -19.419 -1.720 16.241 1.00 90.00 161 THR A CA 1
ATOM 1307 C C . THR A 1 161 ? -18.127 -1.767 17.061 1.00 90.00 161 THR A C 1
ATOM 1309 O O . THR A 1 161 ? -17.426 -0.763 17.173 1.00 90.00 161 THR A O 1
ATOM 1312 N N . GLU A 1 162 ? -17.762 -2.939 17.587 1.00 92.00 162 GLU A N 1
ATOM 1313 C CA . GLU A 1 162 ? -16.498 -3.134 18.313 1.00 92.00 162 GLU A CA 1
ATOM 1314 C C . GLU A 1 162 ? -15.293 -3.054 17.358 1.00 92.00 162 GLU A C 1
ATOM 1316 O O . GLU A 1 162 ? -14.269 -2.462 17.704 1.00 92.00 162 GLU A O 1
ATOM 1321 N N . ARG A 1 163 ? -15.412 -3.577 16.124 1.00 94.12 163 ARG A N 1
ATOM 1322 C CA . ARG A 1 163 ? -14.392 -3.388 15.074 1.00 94.12 163 ARG A CA 1
ATOM 1323 C C . ARG A 1 163 ? -14.253 -1.924 14.671 1.00 94.12 163 ARG A C 1
ATOM 1325 O O . ARG A 1 163 ? -13.128 -1.468 14.467 1.00 94.12 163 ARG A O 1
ATOM 1332 N N . ALA A 1 164 ? -15.358 -1.182 14.593 1.00 91.25 164 ALA A N 1
ATOM 1333 C CA . ALA A 1 164 ? -15.345 0.258 14.366 1.00 91.25 164 ALA A CA 1
ATOM 1334 C C . ALA A 1 164 ? -14.583 0.976 15.483 1.00 91.25 164 ALA A C 1
ATOM 1336 O O . ALA A 1 164 ? -13.637 1.702 15.181 1.00 91.25 164 ALA A O 1
ATOM 1337 N N . GLU A 1 165 ? -14.897 0.718 16.756 1.00 90.81 165 GLU A N 1
ATOM 1338 C CA . GLU A 1 165 ? -14.180 1.331 17.879 1.00 90.81 165 GLU A CA 1
ATOM 1339 C C . GLU A 1 165 ? -12.686 0.961 17.889 1.00 90.81 165 GLU A C 1
ATOM 1341 O O . GLU A 1 165 ? -11.830 1.841 17.994 1.00 90.81 165 GLU A O 1
ATOM 1346 N N . ALA A 1 166 ? -12.345 -0.317 17.696 1.00 92.88 166 ALA A N 1
ATOM 1347 C CA . ALA A 1 166 ? -10.959 -0.780 17.619 1.00 92.88 166 ALA A CA 1
ATOM 1348 C C . ALA A 1 166 ? -10.186 -0.115 16.465 1.00 92.88 166 ALA A C 1
ATOM 1350 O O . ALA A 1 166 ? -9.031 0.282 16.634 1.00 92.88 166 ALA A O 1
ATOM 1351 N N . CYS A 1 167 ? -10.833 0.077 15.312 1.00 92.94 167 CYS A N 1
ATOM 1352 C CA . CYS A 1 167 ? -10.267 0.801 14.180 1.00 92.94 167 CYS A CA 1
ATOM 1353 C C . CYS A 1 167 ? -10.119 2.307 14.473 1.00 92.94 167 CYS A C 1
ATOM 1355 O O . CYS A 1 167 ? -9.081 2.889 14.170 1.00 92.94 167 CYS A O 1
ATOM 1357 N N . GLY A 1 168 ? -11.098 2.944 15.121 1.00 91.12 168 GLY A N 1
ATOM 1358 C CA . GLY A 1 168 ? -11.003 4.343 15.558 1.00 91.12 168 GLY A CA 1
ATOM 1359 C C . GLY A 1 168 ? -9.929 4.571 16.623 1.00 91.12 168 GLY A C 1
ATOM 1360 O O . GLY A 1 168 ? -9.289 5.619 16.643 1.00 91.12 168 GLY A O 1
ATOM 1361 N N . ASN A 1 169 ? -9.683 3.582 17.482 1.00 91.00 169 ASN A N 1
ATOM 1362 C CA . ASN A 1 169 ? -8.578 3.581 18.437 1.00 91.00 169 ASN A CA 1
ATOM 1363 C C . ASN A 1 169 ? -7.217 3.363 17.749 1.00 91.00 169 ASN A C 1
ATOM 1365 O O . ASN A 1 169 ? -6.222 3.932 18.191 1.00 91.00 169 ASN A O 1
ATOM 1369 N N . LEU A 1 170 ? -7.165 2.616 16.640 1.00 92.81 170 LEU A N 1
ATOM 1370 C CA . LEU A 1 170 ? -5.960 2.463 15.818 1.00 92.81 170 LEU A CA 1
ATOM 1371 C C . LEU A 1 170 ? -5.537 3.783 15.160 1.00 92.81 170 LEU A C 1
ATOM 1373 O O . LEU A 1 170 ? -4.358 4.122 15.201 1.00 92.81 170 LEU A O 1
ATOM 1377 N N . LEU A 1 171 ? -6.493 4.553 14.626 1.00 90.81 171 LEU A N 1
ATOM 1378 C CA . LEU A 1 171 ? -6.245 5.855 13.985 1.00 90.81 171 LEU A CA 1
ATOM 1379 C C . LEU A 1 171 ? -5.745 6.956 14.949 1.00 90.81 171 LEU A C 1
ATOM 1381 O O . LEU A 1 171 ? -5.388 8.038 14.495 1.00 90.81 171 LEU A O 1
ATOM 1385 N N . LYS A 1 172 ? -5.709 6.706 16.267 1.00 90.38 172 LYS A N 1
ATOM 1386 C CA . LYS A 1 172 ? -5.139 7.631 17.271 1.00 90.38 172 LYS A CA 1
ATOM 1387 C C . LYS A 1 172 ? -3.621 7.481 17.434 1.00 90.38 172 LYS A C 1
ATOM 1389 O O . LYS A 1 172 ? -2.989 8.345 18.033 1.00 90.38 172 LYS A O 1
ATOM 1394 N N . ASP A 1 173 ? -3.040 6.393 16.931 1.00 93.06 173 ASP A N 1
ATOM 1395 C CA . ASP A 1 173 ? -1.595 6.161 16.891 1.00 93.06 173 ASP A CA 1
ATOM 1396 C C . ASP A 1 173 ? -1.097 6.412 15.464 1.00 93.06 173 ASP A C 1
ATOM 1398 O O . ASP A 1 173 ? -1.058 5.497 14.641 1.00 93.06 173 ASP A O 1
ATOM 1402 N N . GLU A 1 174 ? -0.700 7.657 15.180 1.00 90.62 174 GLU A N 1
ATOM 1403 C CA . GLU A 1 174 ? -0.190 8.079 13.865 1.00 90.62 174 GLU A CA 1
ATOM 1404 C C . GLU A 1 174 ? 0.989 7.208 13.381 1.00 90.62 174 GLU A C 1
ATOM 1406 O O . GLU A 1 174 ? 1.165 7.006 12.181 1.00 90.62 174 GLU A O 1
ATOM 1411 N N . THR A 1 175 ? 1.783 6.628 14.292 1.00 92.12 175 THR A N 1
ATOM 1412 C CA . THR A 1 175 ? 2.913 5.759 13.923 1.00 92.12 175 THR A CA 1
ATOM 1413 C C . THR A 1 175 ? 2.452 4.361 13.505 1.00 92.12 175 THR A C 1
ATOM 1415 O O . THR A 1 175 ? 2.991 3.812 12.541 1.00 92.12 175 THR A O 1
ATOM 1418 N N . THR A 1 176 ? 1.461 3.769 14.181 1.00 94.00 176 THR A N 1
ATOM 1419 C CA . THR A 1 176 ? 0.797 2.546 13.687 1.00 94.00 176 THR A CA 1
ATOM 1420 C C . THR A 1 176 ? 0.064 2.832 12.376 1.00 94.00 176 THR A C 1
ATOM 1422 O O . THR A 1 176 ? 0.172 2.039 11.440 1.00 94.00 176 THR A O 1
ATOM 1425 N N . GLU A 1 177 ? -0.660 3.952 12.303 1.00 93.81 177 GLU A N 1
ATOM 1426 C CA . GLU A 1 177 ? -1.454 4.358 11.145 1.00 93.81 177 GLU A CA 1
ATOM 1427 C C . GLU A 1 177 ? -0.579 4.451 9.883 1.00 93.81 177 GLU A C 1
ATOM 1429 O O . GLU A 1 177 ? -0.808 3.725 8.912 1.00 93.81 177 GLU A O 1
ATOM 1434 N N . GLN A 1 178 ? 0.485 5.262 9.923 1.00 93.50 178 GLN A N 1
ATOM 1435 C CA . GLN A 1 178 ? 1.411 5.413 8.800 1.00 93.50 178 GLN A CA 1
ATOM 1436 C C . GLN A 1 178 ? 2.061 4.082 8.399 1.00 93.50 178 GLN A C 1
ATOM 1438 O O . GLN A 1 178 ? 2.135 3.773 7.211 1.00 93.50 178 GLN A O 1
ATOM 1443 N N . ARG A 1 179 ? 2.483 3.240 9.357 1.00 95.00 179 ARG A N 1
ATOM 1444 C CA . ARG A 1 179 ? 3.052 1.911 9.046 1.00 95.00 179 ARG A CA 1
ATOM 1445 C C . ARG A 1 179 ? 2.065 1.013 8.307 1.00 95.00 179 ARG A C 1
ATOM 1447 O O . ARG A 1 179 ? 2.471 0.302 7.391 1.00 95.00 179 ARG A O 1
ATOM 1454 N N . MET A 1 180 ? 0.785 1.045 8.677 1.00 95.25 180 MET A N 1
ATOM 1455 C CA . MET A 1 180 ? -0.247 0.298 7.959 1.00 95.25 180 MET A CA 1
ATOM 1456 C C . MET A 1 180 ? -0.443 0.818 6.537 1.00 95.25 180 MET A C 1
ATOM 1458 O O . MET A 1 180 ? -0.549 0.012 5.615 1.00 95.25 180 MET A O 1
ATOM 1462 N N . TYR A 1 181 ? -0.421 2.132 6.324 1.00 95.88 181 TYR A N 1
ATOM 1463 C CA . TYR A 1 181 ? -0.530 2.699 4.979 1.00 95.88 181 TYR A CA 1
ATOM 1464 C C . TYR A 1 181 ? 0.683 2.394 4.105 1.00 95.88 181 TYR A C 1
ATOM 1466 O O . TYR A 1 181 ? 0.498 1.984 2.964 1.00 95.88 181 TYR A O 1
ATOM 1474 N N . GLU A 1 182 ? 1.905 2.485 4.628 1.00 96.88 182 GLU A N 1
ATOM 1475 C CA . GLU A 1 182 ? 3.114 2.073 3.903 1.00 96.88 182 GLU A CA 1
ATOM 1476 C C . GLU A 1 182 ? 3.075 0.582 3.528 1.00 96.88 182 GLU A C 1
ATOM 1478 O O . GLU A 1 182 ? 3.429 0.211 2.407 1.00 96.88 182 GLU A O 1
ATOM 1483 N N . ALA A 1 183 ? 2.560 -0.274 4.416 1.00 96.81 183 ALA A N 1
ATOM 1484 C CA . ALA A 1 183 ? 2.351 -1.690 4.130 1.00 96.81 183 ALA A CA 1
ATOM 1485 C C . ALA A 1 183 ? 1.295 -1.931 3.036 1.00 96.81 183 ALA A C 1
ATOM 1487 O O . ALA A 1 183 ? 1.548 -2.706 2.114 1.00 96.81 183 ALA A O 1
ATOM 1488 N N . VAL A 1 184 ? 0.138 -1.255 3.081 1.00 96.94 184 VAL A N 1
ATOM 1489 C CA . VAL A 1 184 ? -0.905 -1.386 2.043 1.00 96.94 184 VAL A CA 1
ATOM 1490 C C . VAL A 1 184 ? -0.427 -0.818 0.700 1.00 96.94 184 VAL A C 1
ATOM 1492 O O . VAL A 1 184 ? -0.595 -1.477 -0.325 1.00 96.94 184 VAL A O 1
ATOM 1495 N N . LYS A 1 185 ? 0.254 0.337 0.689 1.00 98.06 185 LYS A N 1
ATOM 1496 C CA . LYS A 1 185 ? 0.914 0.905 -0.503 1.00 98.06 185 LYS A CA 1
ATOM 1497 C C . LYS A 1 185 ? 1.905 -0.093 -1.117 1.00 98.06 185 LYS A C 1
ATOM 1499 O O . LYS A 1 185 ? 1.961 -0.242 -2.337 1.00 98.06 185 LYS A O 1
ATOM 1504 N N . PHE A 1 186 ? 2.674 -0.806 -0.296 1.00 97.94 186 PHE A N 1
ATOM 1505 C CA . PHE A 1 186 ? 3.605 -1.825 -0.780 1.00 97.94 186 PHE A CA 1
ATOM 1506 C C . PHE A 1 186 ? 2.901 -3.100 -1.279 1.00 97.94 186 PHE A C 1
ATOM 1508 O O . PHE A 1 186 ? 3.312 -3.666 -2.293 1.00 97.94 186 PHE A O 1
ATOM 1515 N N . LEU A 1 187 ? 1.802 -3.528 -0.647 1.00 97.06 187 LEU A N 1
ATOM 1516 C CA . LEU A 1 187 ? 0.956 -4.610 -1.170 1.00 97.06 187 LEU A CA 1
ATOM 1517 C C . LEU A 1 187 ? 0.354 -4.249 -2.539 1.00 97.06 187 LEU A C 1
ATOM 1519 O O . LEU A 1 187 ? 0.324 -5.104 -3.424 1.00 97.06 187 LEU A O 1
ATOM 1523 N N . MET A 1 188 ? -0.047 -2.988 -2.746 1.00 98.00 188 MET A N 1
ATOM 1524 C CA . MET A 1 188 ? -0.473 -2.483 -4.058 1.00 98.00 188 MET A CA 1
ATOM 1525 C C . MET A 1 188 ? 0.653 -2.584 -5.092 1.00 98.00 188 MET A C 1
ATOM 1527 O O . MET A 1 188 ? 0.408 -3.050 -6.203 1.00 98.00 188 MET A O 1
ATOM 1531 N N . LEU A 1 189 ? 1.893 -2.220 -4.734 1.00 98.44 189 LEU A N 1
ATOM 1532 C CA . LEU A 1 189 ? 3.051 -2.395 -5.618 1.00 98.44 189 LEU A CA 1
ATOM 1533 C C . LEU A 1 189 ? 3.286 -3.871 -5.968 1.00 98.44 189 LEU A C 1
ATOM 1535 O O . LEU A 1 189 ? 3.483 -4.200 -7.135 1.00 98.44 189 LEU A O 1
ATOM 1539 N N . TYR A 1 190 ? 3.252 -4.766 -4.979 1.00 97.06 190 TYR A N 1
ATOM 1540 C CA . TYR A 1 190 ? 3.436 -6.202 -5.192 1.00 97.06 190 TYR A CA 1
ATOM 1541 C C . TYR A 1 190 ? 2.352 -6.786 -6.109 1.00 97.06 190 TYR A C 1
ATOM 1543 O O . TYR A 1 190 ? 2.661 -7.501 -7.064 1.00 97.06 190 TYR A O 1
ATOM 1551 N N . LYS A 1 191 ? 1.083 -6.417 -5.889 1.00 96.25 19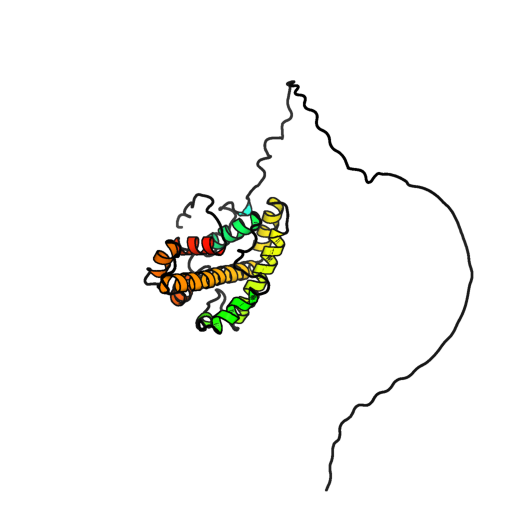1 LYS A N 1
ATOM 1552 C CA . LYS A 1 191 ? -0.032 -6.795 -6.766 1.00 96.25 191 LYS A CA 1
ATOM 1553 C C . LYS A 1 191 ? 0.165 -6.235 -8.180 1.00 96.25 191 LYS A C 1
ATOM 1555 O O . LYS A 1 191 ? -0.010 -6.967 -9.150 1.00 96.25 191 LYS A O 1
ATOM 1560 N N . ALA A 1 192 ? 0.604 -4.981 -8.308 1.00 98.12 192 ALA A N 1
ATOM 1561 C CA . ALA A 1 192 ? 0.903 -4.343 -9.589 1.00 98.12 192 ALA A CA 1
ATOM 1562 C C . ALA A 1 192 ? 2.075 -5.002 -10.342 1.00 98.12 192 ALA A C 1
ATOM 1564 O O . ALA A 1 192 ? 2.017 -5.089 -11.565 1.00 98.12 192 ALA A O 1
ATOM 1565 N N . ILE A 1 193 ? 3.100 -5.517 -9.650 1.00 97.88 193 ILE A N 1
ATOM 1566 C CA . ILE A 1 193 ? 4.183 -6.307 -10.266 1.00 97.88 193 ILE A CA 1
ATOM 1567 C C . ILE A 1 193 ? 3.622 -7.577 -10.915 1.00 97.88 193 ILE A C 1
ATOM 1569 O O . ILE A 1 193 ? 3.904 -7.833 -12.084 1.00 97.88 193 ILE A O 1
ATOM 1573 N N . HIS A 1 194 ? 2.786 -8.340 -10.203 1.00 96.00 194 HIS A N 1
ATOM 1574 C CA . HIS A 1 194 ? 2.155 -9.543 -10.765 1.00 96.00 194 HIS A CA 1
ATOM 1575 C C . HIS A 1 194 ? 1.242 -9.223 -11.947 1.00 96.00 194 HIS A C 1
ATOM 1577 O O . HIS A 1 194 ? 1.348 -9.868 -12.985 1.00 96.00 194 HIS A O 1
ATOM 1583 N N . LEU A 1 195 ? 0.412 -8.184 -11.831 1.00 97.50 195 LEU A N 1
ATOM 1584 C CA . LEU A 1 195 ? -0.488 -7.744 -12.901 1.00 97.50 195 LEU A CA 1
ATOM 1585 C C . LEU A 1 195 ? 0.272 -7.237 -14.139 1.00 97.50 195 LEU A C 1
ATOM 1587 O O . LEU A 1 195 ? -0.143 -7.505 -15.262 1.00 97.50 195 LEU A O 1
ATOM 1591 N N . TYR A 1 196 ? 1.403 -6.551 -13.958 1.00 98.38 196 TYR A N 1
ATOM 1592 C CA . TYR A 1 196 ? 2.279 -6.166 -15.066 1.00 98.38 196 TYR A CA 1
ATOM 1593 C C . TYR A 1 196 ? 2.902 -7.397 -15.733 1.00 98.38 196 TYR A C 1
ATOM 1595 O O . TYR A 1 196 ? 2.794 -7.563 -16.944 1.00 98.38 196 TYR A O 1
ATOM 1603 N N . ASN A 1 197 ? 3.482 -8.306 -14.942 1.00 97.56 197 ASN A N 1
ATOM 1604 C CA . ASN A 1 197 ? 4.067 -9.546 -15.451 1.00 97.56 197 ASN A CA 1
ATOM 1605 C C . ASN A 1 197 ? 3.028 -10.404 -16.199 1.00 97.56 197 ASN A C 1
ATOM 1607 O O . ASN A 1 197 ? 3.353 -10.998 -17.225 1.00 97.56 197 ASN A O 1
ATOM 1611 N N . ASP A 1 198 ? 1.786 -10.475 -15.714 1.00 97.94 198 ASP A N 1
ATOM 1612 C CA . ASP A 1 198 ? 0.676 -11.142 -16.400 1.00 97.94 198 ASP A CA 1
ATOM 1613 C C . ASP A 1 198 ? 0.391 -10.494 -17.760 1.00 97.94 198 ASP A C 1
ATOM 1615 O O . ASP A 1 198 ? 0.332 -11.200 -18.768 1.00 97.94 198 ASP A O 1
ATOM 1619 N N . MET A 1 199 ? 0.269 -9.164 -17.797 1.00 97.25 199 MET A N 1
ATOM 1620 C CA . MET A 1 199 ? -0.004 -8.390 -19.009 1.00 97.25 199 MET A CA 1
ATOM 1621 C C . MET A 1 199 ? 1.091 -8.568 -20.075 1.00 97.25 199 MET A C 1
ATOM 1623 O O . MET A 1 199 ? 0.772 -8.885 -21.220 1.00 97.25 199 MET A O 1
ATOM 1627 N N . GLU A 1 200 ? 2.367 -8.450 -19.695 1.00 97.12 200 GLU A N 1
ATOM 1628 C CA . GLU A 1 200 ? 3.520 -8.621 -20.598 1.00 97.12 200 GLU A CA 1
ATOM 1629 C C . GLU A 1 200 ? 3.623 -10.056 -21.150 1.00 97.12 200 GLU A C 1
ATOM 1631 O O . GLU A 1 200 ? 4.039 -10.268 -22.287 1.00 97.12 200 GLU A O 1
ATOM 1636 N N . ASN A 1 201 ? 3.195 -11.059 -20.372 1.00 97.62 201 ASN A N 1
ATOM 1637 C CA . ASN A 1 201 ? 3.112 -12.457 -20.813 1.00 97.62 201 ASN A CA 1
ATOM 1638 C C . ASN A 1 201 ? 1.801 -12.780 -21.566 1.00 97.62 201 ASN A C 1
ATOM 1640 O O . ASN A 1 201 ? 1.490 -13.953 -21.786 1.00 97.62 201 ASN A O 1
ATOM 1644 N N . GLY A 1 202 ? 1.003 -11.771 -21.937 1.00 96.50 202 GLY A N 1
ATOM 1645 C CA . GLY A 1 202 ? -0.259 -11.941 -22.663 1.00 96.50 202 GLY A CA 1
ATOM 1646 C C . GLY A 1 202 ? -1.366 -12.647 -21.868 1.00 96.50 202 GLY A C 1
ATOM 1647 O O . GLY A 1 202 ? -2.340 -13.120 -22.458 1.00 96.50 202 GLY A O 1
ATOM 1648 N N . ARG A 1 203 ? -1.235 -12.750 -20.539 1.00 97.75 203 ARG A N 1
ATOM 1649 C CA . ARG A 1 203 ? -2.258 -13.331 -19.659 1.00 97.75 203 ARG A CA 1
ATOM 1650 C C . ARG A 1 203 ? -3.394 -12.329 -19.430 1.00 97.75 203 ARG A C 1
ATOM 1652 O O . ARG A 1 203 ? -3.238 -11.116 -19.565 1.00 97.75 203 ARG A O 1
ATOM 1659 N N . LYS A 1 204 ? -4.581 -12.841 -19.094 1.00 96.50 204 LYS A N 1
ATOM 1660 C CA . LYS A 1 204 ? -5.771 -12.007 -18.877 1.00 96.50 204 LYS A CA 1
ATOM 1661 C C . LYS A 1 204 ? -5.666 -11.248 -17.551 1.00 96.50 204 LYS A C 1
ATOM 1663 O O . LYS A 1 204 ? -5.798 -11.852 -16.492 1.00 96.50 204 LYS A O 1
ATOM 1668 N N . VAL A 1 205 ? -5.551 -9.926 -17.638 1.00 96.75 205 VAL A N 1
ATOM 1669 C CA . VAL A 1 205 ? -5.589 -8.991 -16.501 1.00 96.75 205 VAL A CA 1
ATOM 1670 C C . VAL A 1 205 ? -6.918 -8.218 -16.434 1.00 96.75 205 VAL A C 1
ATOM 1672 O O . VAL A 1 205 ? -7.623 -8.136 -17.446 1.00 96.75 205 VAL A O 1
ATOM 1675 N N . PRO A 1 206 ? -7.288 -7.640 -15.273 1.00 95.94 206 PRO A N 1
ATOM 1676 C CA . PRO A 1 206 ? -8.342 -6.629 -15.174 1.00 95.94 206 PRO A CA 1
ATOM 1677 C C . PRO A 1 206 ? -8.080 -5.413 -16.077 1.00 95.94 206 PRO A C 1
ATOM 1679 O O . PRO A 1 206 ? -6.935 -5.018 -16.295 1.00 95.94 206 PRO A O 1
ATOM 1682 N N . GLU A 1 207 ? -9.141 -4.772 -16.570 1.00 94.44 207 GLU A N 1
ATOM 1683 C CA . GLU A 1 207 ? -9.008 -3.688 -17.557 1.00 94.44 207 GLU A CA 1
ATOM 1684 C C . GLU A 1 207 ? -8.285 -2.451 -16.995 1.00 94.44 207 GLU A C 1
ATOM 1686 O O . GLU A 1 207 ? -7.482 -1.835 -17.695 1.00 94.44 207 GLU A O 1
ATOM 1691 N N . PHE A 1 208 ? -8.480 -2.141 -15.703 1.00 95.69 208 PHE A N 1
ATOM 1692 C CA . PHE A 1 208 ? -7.797 -1.024 -15.038 1.00 95.69 208 PHE A CA 1
ATOM 1693 C C . PHE A 1 208 ? -6.268 -1.152 -15.089 1.00 95.69 208 PHE A C 1
ATOM 1695 O O . PHE A 1 208 ? -5.582 -0.135 -15.101 1.00 95.69 208 PHE A O 1
ATOM 1702 N N . CYS A 1 209 ? -5.720 -2.371 -15.162 1.00 96.75 209 CYS A N 1
ATOM 1703 C CA . CYS A 1 209 ? -4.276 -2.589 -15.232 1.00 96.75 209 CYS A CA 1
ATOM 1704 C C . CYS A 1 209 ? -3.692 -2.023 -16.530 1.00 96.75 209 CYS A C 1
ATOM 1706 O O . CYS A 1 209 ? -2.626 -1.414 -16.506 1.00 96.75 209 CYS A O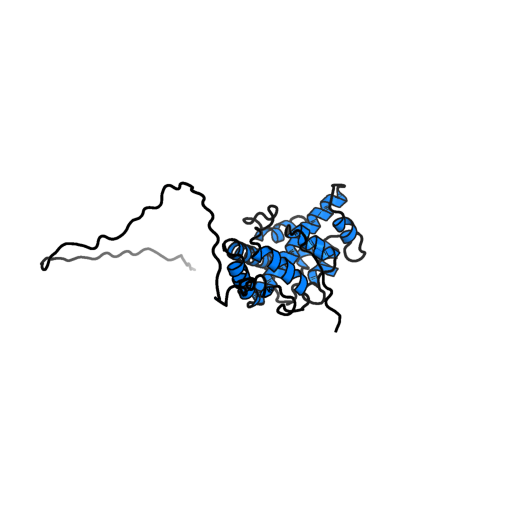 1
ATOM 1708 N N . LYS A 1 210 ? -4.417 -2.147 -17.649 1.00 95.75 210 LYS A N 1
ATOM 1709 C CA . LYS A 1 210 ? -3.998 -1.559 -18.928 1.00 95.75 210 LYS A CA 1
ATOM 1710 C C . LYS A 1 210 ? -3.996 -0.036 -18.849 1.00 95.75 210 LYS A C 1
ATOM 1712 O O . LYS A 1 210 ? -3.049 0.584 -19.309 1.00 95.75 210 LYS A O 1
ATOM 1717 N N . HIS A 1 211 ? -5.013 0.565 -18.228 1.00 96.50 211 HIS A N 1
ATOM 1718 C CA . HIS A 1 211 ? -5.067 2.017 -18.025 1.00 96.50 211 HIS A CA 1
ATOM 1719 C C . HIS A 1 211 ? -3.944 2.509 -17.098 1.00 96.50 211 HIS A C 1
ATOM 1721 O O . HIS A 1 211 ? -3.257 3.471 -17.435 1.00 96.50 211 HIS A O 1
ATOM 1727 N N . LEU A 1 212 ? -3.701 1.804 -15.987 1.00 98.06 212 LEU A N 1
ATOM 1728 C CA . LEU A 1 212 ? -2.623 2.082 -15.034 1.00 98.06 212 LEU A CA 1
ATOM 1729 C C . LEU A 1 212 ? -1.256 2.116 -15.740 1.00 98.06 212 LEU A C 1
ATOM 1731 O O . LEU A 1 212 ? -0.536 3.104 -15.619 1.00 98.06 212 LEU A O 1
ATOM 1735 N N . PHE A 1 213 ? -0.938 1.084 -16.532 1.00 98.31 213 PHE A N 1
ATOM 1736 C CA . PHE A 1 213 ? 0.338 0.959 -17.249 1.00 98.31 213 PHE A CA 1
ATOM 1737 C C . PHE A 1 213 ? 0.383 1.667 -18.620 1.00 98.31 213 PHE A C 1
ATOM 1739 O O . PHE A 1 213 ? 1.445 1.727 -19.233 1.00 98.31 213 PHE A O 1
ATOM 1746 N N . ALA A 1 214 ? -0.713 2.263 -19.097 1.00 97.00 214 ALA A N 1
ATOM 1747 C CA . ALA A 1 214 ? -0.708 3.120 -20.290 1.00 97.00 214 ALA A CA 1
ATOM 1748 C C . ALA A 1 214 ? -0.296 4.576 -19.993 1.00 97.00 214 ALA A C 1
ATOM 1750 O O . ALA A 1 214 ? 0.002 5.331 -20.919 1.00 97.00 214 ALA A O 1
ATOM 1751 N N . ARG A 1 215 ? -0.269 5.005 -18.720 1.00 97.50 215 ARG A N 1
ATOM 1752 C CA . ARG A 1 215 ? 0.138 6.371 -18.348 1.00 97.50 215 ARG A CA 1
ATOM 1753 C C . ARG A 1 215 ? 1.654 6.551 -18.486 1.00 97.50 215 ARG A C 1
ATOM 1755 O O . ARG A 1 215 ? 2.434 5.808 -17.889 1.00 97.50 215 ARG A O 1
ATOM 1762 N N . ASN A 1 216 ? 2.073 7.645 -19.129 1.00 97.06 216 ASN A N 1
ATOM 1763 C CA . ASN A 1 216 ? 3.483 8.055 -19.280 1.00 97.06 216 ASN A CA 1
ATOM 1764 C C . ASN A 1 216 ? 4.274 8.155 -17.957 1.00 97.06 216 ASN A C 1
ATOM 1766 O O . ASN A 1 216 ? 5.501 8.135 -17.971 1.00 97.06 216 ASN A O 1
ATOM 1770 N N . THR A 1 217 ? 3.595 8.271 -16.813 1.00 97.69 217 THR A N 1
ATOM 1771 C CA . THR A 1 217 ? 4.206 8.346 -15.476 1.00 97.69 217 THR A CA 1
ATOM 1772 C C . THR A 1 217 ? 4.262 7.004 -14.741 1.00 97.69 217 THR A C 1
ATOM 1774 O O . THR A 1 217 ? 4.906 6.927 -13.702 1.00 97.69 217 THR A O 1
ATOM 1777 N N . SER A 1 218 ? 3.621 5.936 -15.230 1.00 98.31 218 SER A N 1
ATOM 1778 C CA . SER A 1 218 ? 3.555 4.639 -14.527 1.00 98.31 218 SER A CA 1
ATOM 1779 C C . SER A 1 218 ? 3.560 3.419 -15.452 1.00 98.31 218 SER A C 1
ATOM 1781 O O . SER A 1 218 ? 3.090 2.358 -15.068 1.00 98.31 218 SER A O 1
ATOM 1783 N N . PHE A 1 219 ? 4.178 3.526 -16.631 1.00 97.62 219 PHE A N 1
ATOM 1784 C CA . PHE A 1 219 ? 4.283 2.472 -17.658 1.00 97.62 219 PHE A CA 1
ATOM 1785 C C . PHE A 1 219 ? 5.029 1.181 -17.251 1.00 97.62 219 PHE A C 1
ATOM 1787 O O . PHE A 1 219 ? 5.301 0.317 -18.077 1.00 97.62 219 PHE A O 1
ATOM 1794 N N . SER A 1 220 ? 5.418 1.053 -15.984 1.00 98.38 220 SER A N 1
ATOM 1795 C CA . SER A 1 220 ? 5.993 -0.150 -15.374 1.00 98.38 220 SER A CA 1
ATOM 1796 C C . SER A 1 220 ? 5.927 -0.028 -13.842 1.00 98.38 220 SER A C 1
ATOM 1798 O O . SER A 1 220 ? 5.852 1.095 -13.330 1.00 98.38 220 SER A O 1
ATOM 1800 N N . PRO A 1 221 ? 6.003 -1.134 -13.073 1.00 98.56 221 PRO A N 1
ATOM 1801 C CA . PRO A 1 221 ? 5.863 -1.097 -11.613 1.00 98.56 221 PRO A CA 1
ATOM 1802 C C . PRO A 1 221 ? 6.893 -0.209 -10.899 1.00 98.56 221 PRO A C 1
ATOM 1804 O O . PRO A 1 221 ? 6.571 0.416 -9.892 1.00 98.56 221 PRO A O 1
ATOM 1807 N N . TYR A 1 222 ? 8.107 -0.082 -11.447 1.00 98.44 222 TYR A N 1
ATOM 1808 C CA . TYR A 1 222 ? 9.106 0.866 -10.946 1.00 98.44 222 TYR A CA 1
ATOM 1809 C C . TYR A 1 222 ? 8.622 2.320 -11.054 1.00 98.44 222 TYR A C 1
ATOM 1811 O O . TYR A 1 222 ? 8.680 3.060 -10.074 1.00 98.44 222 TYR A O 1
ATOM 1819 N N . HIS A 1 223 ? 8.097 2.719 -12.217 1.00 98.56 223 HIS A N 1
ATOM 1820 C CA . HIS A 1 223 ? 7.595 4.076 -12.443 1.00 98.56 223 HIS A CA 1
ATOM 1821 C C . HIS A 1 223 ? 6.324 4.354 -11.629 1.00 98.56 223 HIS A C 1
ATOM 1823 O O . HIS A 1 223 ? 6.193 5.436 -11.065 1.00 98.56 223 HIS A O 1
ATOM 1829 N N . LEU A 1 224 ? 5.447 3.356 -11.470 1.00 98.62 224 LEU A N 1
ATOM 1830 C CA . LEU A 1 224 ? 4.328 3.411 -10.526 1.00 98.62 224 LEU A CA 1
ATOM 1831 C C . LEU A 1 224 ? 4.811 3.675 -9.086 1.00 98.62 224 LEU A C 1
ATOM 1833 O O . LEU A 1 224 ? 4.261 4.538 -8.406 1.00 98.62 224 LEU A O 1
ATOM 1837 N N . MET A 1 225 ? 5.871 3.000 -8.627 1.00 98.31 225 MET A N 1
ATOM 1838 C CA . MET A 1 225 ? 6.445 3.257 -7.303 1.00 98.31 225 MET A CA 1
ATOM 1839 C C . MET A 1 225 ? 6.996 4.685 -7.180 1.00 98.31 225 MET A C 1
ATOM 1841 O O . MET A 1 225 ? 6.585 5.415 -6.279 1.00 98.31 225 MET A O 1
ATOM 1845 N N . VAL A 1 226 ? 7.920 5.096 -8.059 1.00 97.50 226 VAL A N 1
ATOM 1846 C CA . VAL A 1 226 ? 8.663 6.357 -7.865 1.00 97.50 226 VAL A CA 1
ATOM 1847 C C . VAL A 1 226 ? 7.872 7.618 -8.210 1.00 97.50 226 VAL A C 1
ATOM 1849 O O . VAL A 1 226 ? 8.172 8.665 -7.642 1.00 97.50 226 VAL A O 1
ATOM 1852 N N . ASN A 1 227 ? 6.866 7.535 -9.088 1.00 97.38 227 ASN A N 1
ATOM 1853 C CA . ASN A 1 227 ? 6.075 8.696 -9.517 1.00 97.38 227 ASN A CA 1
ATOM 1854 C C . ASN A 1 227 ? 4.690 8.785 -8.860 1.00 97.38 227 ASN A C 1
ATOM 1856 O O . ASN A 1 227 ? 4.116 9.867 -8.871 1.00 97.38 227 ASN A O 1
ATOM 1860 N N . HIS A 1 228 ? 4.169 7.696 -8.277 1.00 97.25 228 HIS A N 1
ATOM 1861 C CA . HIS A 1 228 ? 2.840 7.678 -7.643 1.00 97.25 228 HIS A CA 1
ATOM 1862 C C . HIS A 1 228 ? 2.898 7.178 -6.201 1.00 97.25 228 HIS A C 1
ATOM 1864 O O . HIS A 1 228 ? 2.683 7.954 -5.273 1.00 97.25 228 HIS A O 1
ATOM 1870 N N . LEU A 1 229 ? 3.239 5.902 -5.977 1.00 97.62 229 LEU A N 1
ATOM 1871 C CA . LEU A 1 229 ? 3.083 5.291 -4.649 1.00 97.62 229 LEU A CA 1
ATOM 1872 C C . LEU A 1 229 ? 3.963 5.950 -3.575 1.00 97.62 229 LEU A C 1
ATOM 1874 O O . LEU A 1 229 ? 3.508 6.133 -2.450 1.00 97.62 229 LEU A O 1
ATOM 1878 N N . ASN A 1 230 ? 5.180 6.381 -3.918 1.00 96.25 230 ASN A N 1
ATOM 1879 C CA . ASN A 1 230 ? 6.063 7.134 -3.018 1.00 96.25 230 ASN A CA 1
ATOM 1880 C C . ASN A 1 230 ? 5.479 8.492 -2.554 1.00 96.25 230 ASN A C 1
ATOM 1882 O O . ASN A 1 230 ? 5.958 9.035 -1.561 1.00 96.25 230 ASN A O 1
ATOM 1886 N N . TRP A 1 231 ? 4.476 9.047 -3.245 1.00 94.88 231 TRP A N 1
ATOM 1887 C CA . TRP A 1 231 ? 3.909 10.378 -2.968 1.00 94.88 231 TRP A CA 1
ATOM 1888 C C . TRP A 1 231 ? 2.554 10.335 -2.251 1.00 94.88 231 TRP A C 1
ATOM 1890 O O . TRP A 1 231 ? 2.196 11.319 -1.596 1.00 94.88 231 TRP A O 1
ATOM 1900 N N . ILE A 1 232 ? 1.855 9.188 -2.292 1.00 95.12 232 ILE A N 1
ATOM 1901 C CA . ILE A 1 232 ? 0.624 8.940 -1.523 1.00 95.12 232 ILE A CA 1
ATOM 1902 C C . ILE A 1 232 ? 0.889 9.218 -0.043 1.00 95.12 232 ILE A C 1
ATOM 1904 O O . ILE A 1 232 ? 1.786 8.610 0.548 1.00 95.12 232 ILE A O 1
ATOM 1908 N N . GLY A 1 233 ? 0.100 10.109 0.553 1.00 91.25 233 GLY A N 1
ATOM 1909 C CA . GLY A 1 233 ? 0.253 10.533 1.946 1.00 91.25 233 GLY A CA 1
ATOM 1910 C C . GLY A 1 233 ? 1.188 11.723 2.164 1.00 91.25 233 GLY A C 1
ATOM 1911 O O . GLY A 1 233 ? 0.963 12.498 3.088 1.00 91.25 233 GLY A O 1
ATOM 1912 N N . TYR A 1 234 ? 2.174 11.932 1.287 1.00 90.44 234 TYR A N 1
ATOM 1913 C CA . TYR A 1 234 ? 3.103 13.060 1.380 1.00 90.44 234 TYR A CA 1
ATOM 1914 C C . TYR A 1 234 ? 2.595 14.281 0.605 1.00 90.44 234 TYR A C 1
ATOM 1916 O O . TYR A 1 234 ? 2.316 15.318 1.205 1.00 90.44 234 TYR A O 1
ATOM 1924 N N . SER A 1 235 ? 2.414 14.161 -0.715 1.00 90.25 235 SER A N 1
ATOM 1925 C CA . SER A 1 235 ? 2.008 15.281 -1.584 1.00 90.25 235 SER A CA 1
ATOM 1926 C C . SER A 1 235 ? 0.862 14.966 -2.549 1.00 90.25 235 SER A C 1
ATOM 1928 O O . SER A 1 235 ? 0.482 15.843 -3.320 1.00 90.25 235 SER A O 1
ATOM 1930 N N . SER A 1 236 ? 0.324 13.745 -2.540 1.00 91.25 236 SER A N 1
ATOM 1931 C CA . SER A 1 236 ? -0.828 13.356 -3.359 1.00 91.25 236 SER A CA 1
ATOM 1932 C C . SER A 1 236 ? -1.752 12.390 -2.617 1.00 91.25 236 SER A C 1
ATOM 1934 O O . SER A 1 236 ? -1.305 11.631 -1.756 1.00 91.25 236 SER A O 1
ATOM 1936 N N . GLY A 1 237 ? -3.033 12.383 -2.988 1.00 93.69 237 GLY A N 1
ATOM 1937 C CA . GLY A 1 237 ? -3.965 11.306 -2.647 1.00 93.69 237 GLY A CA 1
ATOM 1938 C C . GLY A 1 237 ? -3.816 10.087 -3.569 1.00 93.69 237 GLY A C 1
ATOM 1939 O O . GLY A 1 237 ? -2.797 9.913 -4.240 1.00 93.69 237 GLY A O 1
ATOM 1940 N N . LEU A 1 238 ? -4.862 9.259 -3.620 1.00 94.19 238 LEU A N 1
ATOM 1941 C CA . LEU A 1 238 ? -5.027 8.191 -4.615 1.00 94.19 238 LEU A CA 1
ATOM 1942 C C . LEU A 1 238 ? -5.819 8.711 -5.831 1.00 94.19 238 LEU A C 1
ATOM 1944 O O . LEU A 1 238 ? -6.941 9.187 -5.661 1.00 94.19 238 LEU A O 1
ATOM 1948 N N . GLU A 1 239 ? -5.273 8.568 -7.044 1.00 93.25 239 GLU A N 1
ATOM 1949 C CA . GLU A 1 239 ? -6.031 8.723 -8.301 1.00 93.25 239 GLU A CA 1
ATOM 1950 C C . GLU A 1 239 ? -7.013 7.546 -8.511 1.00 93.25 239 GLU A C 1
ATOM 1952 O O . GLU A 1 239 ? -6.936 6.521 -7.830 1.00 93.25 239 GLU A O 1
ATOM 1957 N N . GLU A 1 240 ? -7.932 7.650 -9.479 1.00 91.81 240 GLU A N 1
ATOM 1958 C CA . GLU A 1 240 ? -8.941 6.612 -9.764 1.00 91.81 240 GLU A CA 1
ATOM 1959 C C . GLU A 1 240 ? -8.322 5.239 -10.105 1.00 91.81 240 GLU A C 1
ATOM 1961 O O . GLU A 1 240 ? -8.781 4.204 -9.615 1.00 91.81 240 GLU A O 1
ATOM 1966 N N . THR A 1 241 ? -7.239 5.213 -10.888 1.00 93.50 241 THR A N 1
ATOM 1967 C CA . THR A 1 241 ? -6.521 3.974 -11.228 1.00 93.50 241 THR A CA 1
ATOM 1968 C C . THR A 1 241 ? -5.855 3.317 -10.020 1.00 93.50 241 THR A C 1
ATOM 1970 O O . THR A 1 241 ? -5.864 2.091 -9.890 1.00 93.50 241 THR A O 1
ATOM 1973 N N . GLU A 1 242 ? -5.322 4.117 -9.101 1.00 96.88 242 GLU A N 1
ATOM 1974 C CA . GLU A 1 242 ? -4.720 3.671 -7.850 1.00 96.88 242 GLU A CA 1
ATOM 1975 C C . GLU A 1 242 ? -5.786 3.219 -6.843 1.00 96.88 242 GLU A C 1
ATOM 1977 O O . GLU A 1 242 ? -5.565 2.250 -6.117 1.00 96.88 242 GLU A O 1
ATOM 1982 N N . MET A 1 243 ? -6.960 3.856 -6.835 1.00 95.88 243 MET A N 1
ATOM 1983 C CA . MET A 1 243 ? -8.127 3.405 -6.072 1.00 95.88 243 MET A CA 1
ATOM 1984 C C . MET A 1 243 ? -8.596 2.018 -6.518 1.00 95.88 243 MET A C 1
ATOM 1986 O O . MET A 1 243 ? -8.912 1.179 -5.673 1.00 95.88 243 MET A O 1
ATOM 1990 N N . GLU A 1 244 ? -8.612 1.741 -7.823 1.00 95.75 244 GLU A N 1
ATOM 1991 C CA . GLU A 1 244 ? -8.988 0.416 -8.323 1.00 95.75 244 GLU A CA 1
ATOM 1992 C C . GLU A 1 244 ? -7.892 -0.633 -8.068 1.00 95.75 244 GLU A C 1
ATOM 1994 O O . GLU A 1 244 ? -8.199 -1.758 -7.669 1.00 95.75 244 GLU A O 1
ATOM 1999 N N . LEU A 1 245 ? -6.610 -0.252 -8.156 1.00 97.25 245 LEU A N 1
ATOM 2000 C CA . LEU A 1 245 ? -5.502 -1.097 -7.697 1.00 97.25 245 LEU A CA 1
ATOM 2001 C C . LEU A 1 245 ? -5.617 -1.426 -6.200 1.00 97.25 245 LEU A C 1
ATOM 2003 O O . LEU A 1 245 ? -5.416 -2.579 -5.821 1.00 97.25 245 LEU A O 1
ATOM 2007 N N . LEU A 1 246 ? -5.965 -0.456 -5.349 1.00 96.56 246 LEU A N 1
ATOM 2008 C CA . LEU A 1 246 ? -6.179 -0.659 -3.913 1.00 96.56 246 LEU A CA 1
ATOM 2009 C C . LEU A 1 246 ? -7.326 -1.643 -3.648 1.00 96.56 246 LEU A C 1
ATOM 2011 O O . LEU A 1 246 ? -7.158 -2.584 -2.870 1.00 96.56 246 LEU A O 1
ATOM 2015 N N . ARG A 1 247 ? -8.462 -1.481 -4.336 1.00 93.50 247 ARG A N 1
ATOM 2016 C CA . ARG A 1 247 ? -9.607 -2.401 -4.231 1.00 93.50 247 ARG A CA 1
ATOM 2017 C C . ARG A 1 247 ? -9.270 -3.815 -4.676 1.00 93.50 247 ARG A C 1
ATOM 2019 O O . ARG A 1 247 ? -9.579 -4.777 -3.977 1.00 93.50 247 ARG A O 1
ATOM 2026 N N . HIS A 1 248 ? -8.590 -3.943 -5.812 1.00 94.00 248 HIS A N 1
ATOM 2027 C CA . HIS A 1 248 ? -8.143 -5.227 -6.340 1.00 94.00 248 HIS A CA 1
ATOM 2028 C C . HIS A 1 248 ? -7.039 -5.873 -5.481 1.00 94.00 248 HIS A C 1
ATOM 2030 O O . HIS A 1 248 ? -6.898 -7.096 -5.456 1.00 94.00 248 HIS A O 1
ATOM 2036 N N . THR A 1 249 ? -6.269 -5.066 -4.748 1.00 94.69 249 THR A N 1
ATOM 2037 C CA . THR A 1 249 ? -5.310 -5.541 -3.745 1.00 94.69 249 THR A CA 1
ATOM 2038 C C . THR A 1 249 ? -6.056 -6.114 -2.541 1.00 94.69 249 THR A C 1
ATOM 2040 O O . THR A 1 249 ? -5.862 -7.282 -2.230 1.00 94.69 249 THR A O 1
ATOM 2043 N N . LEU A 1 250 ? -6.947 -5.340 -1.910 1.00 91.88 250 LEU A N 1
ATOM 2044 C CA . LEU A 1 250 ? -7.657 -5.709 -0.672 1.00 91.88 250 LEU A CA 1
ATOM 2045 C C . LEU A 1 250 ? -8.924 -6.567 -0.875 1.00 91.88 250 LEU A C 1
ATOM 2047 O O . LEU A 1 250 ? -9.655 -6.814 0.083 1.00 91.88 250 LEU A O 1
ATOM 2051 N N . GLU A 1 251 ? -9.213 -6.999 -2.105 1.00 88.69 251 GLU A N 1
ATOM 2052 C CA . GLU A 1 251 ? -10.424 -7.754 -2.476 1.00 88.69 251 GLU A CA 1
ATOM 2053 C C . GLU A 1 251 ? -11.723 -7.050 -1.995 1.00 88.69 251 GLU A C 1
ATOM 2055 O O . GLU A 1 251 ? -12.696 -7.658 -1.524 1.00 88.69 251 GLU A O 1
ATOM 2060 N N . THR A 1 252 ? -11.751 -5.713 -2.111 1.00 73.38 252 THR A N 1
ATOM 2061 C CA . THR A 1 252 ? -12.892 -4.865 -1.737 1.00 73.38 252 THR A CA 1
ATOM 2062 C C . THR A 1 252 ? -13.784 -4.519 -2.930 1.00 73.38 252 THR A C 1
ATOM 2064 O O . THR A 1 252 ? -13.432 -3.758 -3.824 1.00 73.38 252 THR A O 1
ATOM 2067 N N . THR A 1 253 ? -15.002 -5.060 -2.912 1.00 54.62 253 THR A N 1
ATOM 2068 C CA . THR A 1 253 ? -16.112 -4.632 -3.770 1.00 54.62 253 THR A CA 1
ATOM 2069 C C . THR A 1 253 ? -16.553 -3.213 -3.421 1.00 54.62 253 THR A C 1
ATOM 2071 O O . THR A 1 253 ? -16.625 -2.860 -2.243 1.00 54.62 253 THR A O 1
ATOM 2074 N N . ILE A 1 254 ? -16.888 -2.421 -4.441 1.00 46.75 254 ILE A N 1
ATOM 2075 C CA . ILE A 1 254 ? -17.324 -1.028 -4.300 1.00 46.75 254 ILE A CA 1
ATOM 2076 C C . ILE A 1 254 ? -18.654 -0.961 -3.534 1.00 46.75 254 ILE A C 1
ATOM 2078 O O . ILE A 1 254 ? -19.680 -1.415 -4.038 1.00 46.75 254 ILE A O 1
ATOM 2082 N N . SER A 1 255 ? -18.644 -0.337 -2.352 1.00 39.12 255 SER A N 1
ATOM 2083 C CA . SER A 1 255 ? -19.827 0.366 -1.844 1.00 39.12 255 SER A CA 1
ATOM 2084 C C . SER A 1 255 ? -19.879 1.752 -2.495 1.00 39.12 255 SER A C 1
ATOM 2086 O O . SER A 1 255 ? -18.838 2.363 -2.741 1.00 39.12 255 SER A O 1
ATOM 2088 N N . GLY A 1 256 ? -21.076 2.200 -2.871 1.00 35.97 256 GLY A N 1
ATOM 2089 C CA . GLY A 1 256 ? -21.257 3.273 -3.851 1.00 35.97 256 GLY A CA 1
ATOM 2090 C C . GLY A 1 256 ? -20.859 4.682 -3.395 1.00 35.97 256 GLY A C 1
ATOM 2091 O O . GLY A 1 256 ? -20.720 4.968 -2.210 1.00 35.97 256 GLY A O 1
ATOM 2092 N N . TYR A 1 257 ? -20.784 5.571 -4.390 1.00 33.34 257 TYR A N 1
ATOM 2093 C CA . TYR A 1 257 ? -20.657 7.027 -4.268 1.00 33.34 257 TYR A CA 1
ATOM 2094 C C . TYR A 1 257 ? -19.333 7.530 -3.668 1.00 33.34 257 TYR A C 1
ATOM 2096 O O . TYR A 1 257 ? -19.180 7.775 -2.469 1.00 33.34 257 TYR A O 1
ATOM 2104 N N . PHE A 1 258 ? -18.389 7.808 -4.573 1.00 39.59 258 PHE A N 1
ATOM 2105 C CA . PHE A 1 258 ? -17.514 8.958 -4.377 1.00 39.59 258 PHE A CA 1
ATOM 2106 C C . PHE A 1 258 ? -18.392 10.213 -4.272 1.00 39.59 258 PHE A C 1
ATOM 2108 O O . PHE A 1 258 ? -19.247 10.449 -5.124 1.00 39.59 258 PHE A O 1
ATOM 2115 N N . VAL A 1 259 ? -18.171 11.000 -3.224 1.00 34.22 259 VAL A N 1
ATOM 2116 C CA . VAL A 1 259 ? -18.491 12.426 -3.213 1.00 34.22 259 VAL A CA 1
ATOM 2117 C C . VAL A 1 259 ? -17.135 13.104 -3.250 1.00 34.22 259 VAL A C 1
ATOM 2119 O O . VAL A 1 259 ? -16.310 12.842 -2.369 1.00 34.22 259 VAL A O 1
ATOM 2122 N N . ASP A 1 260 ? -16.886 13.904 -4.280 1.00 32.09 260 ASP A N 1
ATOM 2123 C CA . ASP A 1 260 ? -15.641 14.654 -4.392 1.00 32.09 260 ASP A CA 1
ATOM 2124 C C . ASP A 1 260 ? -15.502 15.586 -3.182 1.00 32.09 260 ASP A C 1
ATOM 2126 O O . ASP A 1 260 ? -16.448 16.283 -2.803 1.00 32.09 260 ASP A O 1
ATOM 2130 N N . CYS A 1 261 ? -14.324 15.602 -2.554 1.00 29.69 261 CYS A N 1
ATOM 2131 C CA . CYS A 1 261 ? -13.998 16.710 -1.665 1.00 29.69 261 CYS A CA 1
ATOM 2132 C C . CYS A 1 261 ? -13.826 17.950 -2.552 1.00 29.69 261 CYS A C 1
ATOM 2134 O O . CYS A 1 261 ? -12.978 17.905 -3.441 1.00 29.69 261 CYS A O 1
ATOM 2136 N N . PRO A 1 262 ? -14.594 19.034 -2.344 1.00 31.62 262 PRO A N 1
ATOM 2137 C CA . PRO A 1 262 ? -14.350 20.271 -3.067 1.00 31.62 262 PRO A CA 1
ATOM 2138 C C . PRO A 1 262 ? -12.984 20.828 -2.665 1.00 31.62 262 PRO A C 1
ATOM 2140 O O . PRO A 1 262 ? -12.635 20.808 -1.481 1.00 31.62 262 PRO A O 1
ATOM 2143 N N . ASP A 1 263 ? -12.242 21.350 -3.639 1.00 35.91 263 ASP A N 1
ATOM 2144 C CA . ASP A 1 263 ? -11.011 22.096 -3.383 1.00 35.91 263 ASP A CA 1
ATOM 2145 C C . ASP A 1 263 ? -11.277 23.304 -2.455 1.00 35.91 263 ASP A C 1
ATOM 2147 O O . ASP A 1 263 ? -12.390 23.847 -2.394 1.00 35.91 263 ASP A O 1
ATOM 2151 N N . HIS A 1 264 ? -10.249 23.712 -1.706 1.00 36.12 264 HIS A N 1
ATOM 2152 C CA . HIS A 1 264 ? -10.255 24.845 -0.771 1.00 36.12 264 HIS A CA 1
ATOM 2153 C C . HIS A 1 264 ? -9.088 25.790 -1.076 1.00 36.12 264 HIS A C 1
ATOM 2155 O O . HIS A 1 264 ? -7.957 25.276 -1.227 1.00 36.12 264 HIS A O 1
#